Protein AF-A0A7W0L3D5-F1 (afdb_monomer_lite)

Foldseek 3Di:
DLVVLLCLLCQLVCLLVPCVVVVNDPNLVSLVVSVCSNVPVNVVVLVVCVVPDPDPLQCSVVLVVLLVLLLQLLLQLLLLLLVLCVVVPHQPQPPQLVSLCVVPVDPSLDPSSLVRSVVSSSSSSSSQLSSLVSVDSDLDLVSLCVRQQPVVLVSVQVSCCSVVVHHQDPSNSVSSNVSSNRSSVSSSVSVVCCVVPVVVDPDDDVVVVVVSVCSSCVSSVVSSVVSHD

Secondary structure (DSSP, 8-state):
-HHHHHHHHTHHHHHIIIIITTTSS-HHHHHHHHHHHHHTHHHHHHHHHHTT---TT-HHHHHHHHHHHTHHHHHHHHHHHHHHHHHTT--TTTTTTHHHHHHH-S-TTSHHHHHHHHHHHHHHHHHHHHHHHHH-SS--HHHHIIIIIIIHHHHHHHHHHHHTTSPPPHHHHHHHHHHHHHHHHHHHHHHHHHHHHTTT-SS--HHHHHHHHHHHHHHHHHHHHHH--

Sequence (229 aa):
MRGVLYVLTQAPMIALIAGYLLDWISFFTASLLSMVVLLGPLPLWVRHRRQRATDPKDPAHHIGRYALFALVPVAVYDFVRIPNFYLLDSPYWDRWYDFGFQLTGQPADSSSALVAGTLVHFLQGWSLALGFYVLFAHHVLPGALAYLGVFLTVVYVVLFVRYADSSPTVLFMYKVAWDHFWMAVAAWAMTRGYERIWLRHRRLDPRLVTLGMACWVAPFLFAFVQATP

Radius of gyration: 17.81 Å; chains: 1; bounding box: 49×32×54 Å

pLDDT: mean 82.06, std 9.7, range [55.84, 97.62]

Structure (mmCIF, N/CA/C/O backbone):
data_AF-A0A7W0L3D5-F1
#
_entry.id   AF-A0A7W0L3D5-F1
#
loop_
_atom_site.group_PDB
_atom_site.id
_atom_site.type_symbol
_atom_site.label_atom_id
_atom_site.label_alt_id
_atom_site.label_comp_id
_atom_site.label_asym_id
_atom_site.label_entity_id
_atom_site.label_seq_id
_atom_site.pdbx_PDB_ins_code
_atom_site.Cartn_x
_atom_site.Cartn_y
_atom_site.Cartn_z
_atom_site.occupancy
_atom_site.B_iso_or_equiv
_atom_site.auth_seq_id
_atom_site.auth_comp_id
_atom_site.auth_asym_id
_atom_site.auth_atom_id
_atom_site.pdbx_PDB_model_num
ATOM 1 N N . MET A 1 1 ? -0.065 3.512 22.421 1.00 64.44 1 MET A N 1
ATOM 2 C CA . MET A 1 1 ? -0.105 2.075 22.037 1.00 64.44 1 MET A CA 1
ATOM 3 C C . MET A 1 1 ? -0.344 1.833 20.548 1.00 64.44 1 MET A C 1
ATOM 5 O O . MET A 1 1 ? 0.267 0.914 20.017 1.00 64.44 1 MET A O 1
ATOM 9 N N . ARG A 1 2 ? -1.125 2.679 19.853 1.00 79.00 2 ARG A N 1
ATOM 10 C CA . ARG A 1 2 ? -1.221 2.677 18.376 1.00 79.00 2 ARG A CA 1
ATOM 11 C C . ARG A 1 2 ? 0.147 2.679 17.682 1.00 79.00 2 ARG A C 1
ATOM 13 O O . ARG A 1 2 ? 0.304 1.988 16.693 1.00 79.00 2 ARG A O 1
ATOM 20 N N . GLY A 1 3 ? 1.136 3.369 18.260 1.00 80.56 3 GLY A N 1
ATOM 21 C CA . GLY A 1 3 ? 2.505 3.449 17.740 1.00 80.56 3 GLY A CA 1
ATOM 22 C C . GLY A 1 3 ? 3.202 2.103 17.518 1.00 80.56 3 GLY A C 1
ATOM 23 O O . GLY A 1 3 ? 3.750 1.910 16.446 1.00 80.56 3 GLY A O 1
ATOM 24 N N . VAL A 1 4 ? 3.143 1.145 18.456 1.00 82.62 4 VAL A N 1
ATOM 25 C CA . VAL A 1 4 ? 3.813 -0.163 18.262 1.00 82.62 4 VAL A CA 1
ATOM 26 C C . VAL A 1 4 ? 3.138 -0.956 17.148 1.00 82.62 4 VAL A C 1
ATOM 28 O O . VAL A 1 4 ? 3.807 -1.490 16.272 1.00 82.62 4 VAL A O 1
ATOM 31 N N . LEU A 1 5 ? 1.803 -0.991 17.147 1.00 82.94 5 LEU A N 1
ATOM 32 C CA . LEU A 1 5 ? 1.052 -1.667 16.092 1.00 82.94 5 LEU A CA 1
ATOM 33 C C . LEU A 1 5 ? 1.296 -1.003 14.732 1.00 82.94 5 LEU A C 1
ATOM 35 O O . LEU A 1 5 ? 1.507 -1.699 13.749 1.00 82.94 5 LEU A O 1
ATOM 39 N N . TYR A 1 6 ? 1.336 0.330 14.699 1.00 83.88 6 TYR A N 1
ATOM 40 C CA . TYR A 1 6 ? 1.667 1.100 13.510 1.00 83.88 6 TYR A CA 1
ATOM 41 C C . TYR A 1 6 ? 3.068 0.756 13.004 1.00 83.88 6 TYR A C 1
ATOM 43 O O . TYR A 1 6 ? 3.191 0.351 11.857 1.00 83.88 6 TYR A O 1
ATOM 51 N N . VAL A 1 7 ? 4.096 0.799 13.856 1.00 84.00 7 VAL A N 1
ATOM 52 C CA . VAL A 1 7 ? 5.474 0.417 13.500 1.00 84.00 7 VAL A CA 1
ATOM 53 C C . VAL A 1 7 ? 5.527 -0.992 12.913 1.00 84.00 7 VAL A C 1
ATOM 55 O O . VAL A 1 7 ? 6.141 -1.185 11.872 1.00 84.00 7 VAL A O 1
ATOM 58 N N . LEU A 1 8 ? 4.831 -1.959 13.516 1.00 83.00 8 LEU A N 1
ATOM 59 C CA . LEU A 1 8 ? 4.779 -3.326 12.993 1.00 83.00 8 LEU A CA 1
ATOM 60 C C . LEU A 1 8 ? 4.089 -3.399 11.623 1.00 83.00 8 LEU A C 1
ATOM 62 O O . LEU A 1 8 ? 4.585 -4.081 10.734 1.00 83.00 8 LEU A O 1
ATOM 66 N N . THR A 1 9 ? 2.989 -2.666 11.417 1.00 82.81 9 THR A N 1
ATOM 67 C CA . THR A 1 9 ? 2.336 -2.584 10.096 1.00 82.81 9 THR A CA 1
ATOM 68 C C . THR A 1 9 ? 3.143 -1.794 9.067 1.00 82.81 9 THR A C 1
ATOM 70 O O . THR A 1 9 ? 2.988 -2.020 7.876 1.00 82.81 9 THR A O 1
ATOM 73 N N . GLN A 1 10 ? 4.002 -0.876 9.512 1.00 83.56 10 GLN A N 1
ATOM 74 C CA . GLN A 1 10 ? 4.846 -0.032 8.667 1.00 83.56 10 GLN A CA 1
ATOM 75 C C . GLN A 1 10 ? 6.267 -0.559 8.521 1.00 83.56 10 GLN A C 1
ATOM 77 O O . GLN A 1 10 ? 7.090 0.108 7.902 1.00 83.56 10 GLN A O 1
ATOM 82 N N . ALA A 1 11 ? 6.571 -1.748 9.043 1.00 78.31 11 ALA A N 1
ATOM 83 C CA . ALA A 1 11 ? 7.874 -2.372 8.870 1.00 78.31 11 ALA A CA 1
ATOM 84 C C . ALA A 1 11 ? 8.335 -2.410 7.395 1.00 78.31 11 ALA A C 1
ATOM 86 O O . ALA A 1 11 ? 9.526 -2.200 7.171 1.00 78.31 11 ALA A O 1
ATOM 87 N N . PRO A 1 12 ? 7.449 -2.577 6.384 1.00 71.44 12 PRO A N 1
ATOM 88 C CA . PRO A 1 12 ? 7.775 -2.332 4.969 1.00 71.44 12 PRO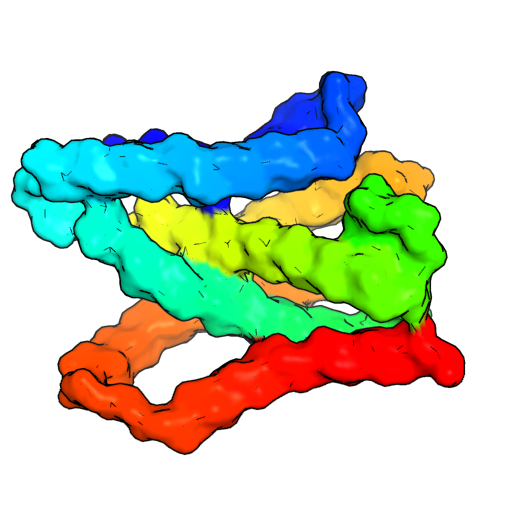 A CA 1
ATOM 89 C C . PRO A 1 12 ? 8.372 -0.959 4.707 1.00 71.44 12 PRO A C 1
ATOM 91 O O . PRO A 1 12 ? 9.506 -0.858 4.253 1.00 71.44 12 PRO A O 1
ATOM 94 N N . MET A 1 13 ? 7.669 0.105 5.080 1.00 74.38 13 MET A N 1
ATOM 95 C CA . MET A 1 13 ? 8.148 1.471 4.864 1.00 74.38 13 MET A CA 1
ATOM 96 C C . MET A 1 13 ? 9.387 1.801 5.666 1.00 74.38 13 MET A C 1
ATOM 98 O O . MET A 1 13 ? 10.268 2.484 5.166 1.00 74.38 13 MET A O 1
ATOM 102 N N . ILE A 1 14 ? 9.465 1.328 6.905 1.00 76.50 14 ILE A N 1
ATOM 103 C CA . ILE A 1 14 ? 10.608 1.601 7.769 1.00 76.50 14 ILE A CA 1
ATOM 104 C C . ILE A 1 14 ? 11.855 0.920 7.207 1.00 76.50 14 ILE A C 1
ATOM 106 O O . ILE A 1 14 ? 12.897 1.559 7.153 1.00 76.50 14 ILE A O 1
ATOM 110 N N . ALA A 1 15 ? 11.763 -0.328 6.741 1.00 71.88 15 ALA A N 1
ATOM 111 C CA . ALA A 1 15 ? 12.905 -1.003 6.129 1.00 71.88 15 ALA A CA 1
ATOM 112 C C . ALA A 1 15 ? 13.319 -0.341 4.807 1.00 71.88 15 ALA A C 1
ATOM 114 O O . ALA A 1 15 ? 14.512 -0.185 4.556 1.00 71.88 15 ALA A O 1
ATOM 115 N N . LEU A 1 16 ? 12.354 0.098 3.992 1.00 69.44 16 LEU A N 1
ATOM 116 C CA . LEU A 1 16 ? 12.631 0.827 2.753 1.00 69.44 16 LEU A CA 1
ATOM 117 C C . LEU A 1 16 ? 13.272 2.198 3.017 1.00 69.44 16 LEU A C 1
ATOM 119 O O . LEU A 1 16 ? 14.243 2.565 2.370 1.00 69.44 16 LEU A O 1
ATOM 123 N N . ILE A 1 17 ? 12.783 2.954 3.997 1.00 72.94 17 ILE A N 1
ATOM 124 C CA . ILE A 1 17 ? 13.337 4.275 4.317 1.00 72.94 17 ILE A CA 1
ATOM 125 C C . ILE A 1 17 ? 14.685 4.143 5.035 1.00 72.94 17 ILE A C 1
ATOM 127 O O . ILE A 1 17 ? 15.625 4.840 4.686 1.00 72.94 17 ILE A O 1
ATOM 131 N N . ALA A 1 18 ? 14.803 3.278 6.040 1.00 71.50 18 ALA A N 1
ATOM 132 C CA . ALA A 1 18 ? 16.008 3.200 6.865 1.00 71.50 18 ALA A CA 1
ATOM 133 C C . ALA A 1 18 ? 17.100 2.335 6.233 1.00 71.50 18 ALA A C 1
ATOM 135 O O . ALA A 1 18 ? 18.271 2.676 6.295 1.00 71.50 18 ALA A O 1
ATOM 136 N N . GLY A 1 19 ? 16.733 1.201 5.645 1.00 66.38 19 GLY A N 1
ATOM 137 C CA . GLY A 1 19 ? 17.700 0.255 5.107 1.00 66.38 19 GLY A CA 1
ATOM 138 C C . GLY A 1 19 ? 18.185 0.642 3.719 1.00 66.38 19 GLY A C 1
ATOM 139 O O . GLY A 1 19 ? 19.386 0.648 3.464 1.00 66.38 19 GLY A O 1
ATOM 140 N N . TYR A 1 20 ? 17.247 0.977 2.834 1.00 68.25 20 TYR A N 1
ATOM 141 C CA . TYR A 1 20 ? 17.558 1.190 1.427 1.00 68.25 20 TYR A CA 1
ATOM 142 C C . TYR A 1 20 ? 18.064 2.610 1.125 1.00 68.25 20 TYR A C 1
ATOM 144 O O . TYR A 1 20 ? 19.024 2.751 0.377 1.00 68.25 20 TYR A O 1
ATOM 152 N N . LEU A 1 21 ? 17.514 3.667 1.745 1.00 72.62 21 LEU A N 1
ATOM 153 C CA . LEU A 1 21 ? 18.051 5.027 1.534 1.00 72.62 21 LEU A CA 1
ATOM 154 C C . LEU A 1 21 ? 19.432 5.245 2.166 1.00 72.62 21 LEU A C 1
ATOM 156 O O . LEU A 1 21 ? 20.144 6.148 1.739 1.00 72.62 21 LEU A O 1
ATOM 160 N N . LEU A 1 22 ? 19.801 4.456 3.179 1.00 76.56 22 LEU A N 1
ATOM 161 C CA . LEU A 1 22 ? 21.117 4.531 3.828 1.00 76.56 22 LEU A CA 1
ATOM 162 C C . LEU A 1 22 ? 22.133 3.538 3.237 1.00 76.56 22 LEU A C 1
ATOM 164 O O . LEU A 1 22 ? 23.223 3.400 3.785 1.00 76.56 22 LEU A O 1
ATOM 168 N N . ASP A 1 23 ? 21.775 2.834 2.156 1.00 74.56 23 ASP A N 1
ATOM 169 C CA . ASP A 1 23 ? 22.573 1.778 1.513 1.00 74.56 23 ASP A CA 1
ATOM 170 C C . ASP A 1 23 ? 23.011 0.641 2.461 1.00 74.56 23 ASP A C 1
ATOM 172 O O . ASP A 1 23 ? 23.991 -0.059 2.210 1.00 74.56 23 ASP A O 1
ATOM 176 N N . TRP A 1 24 ? 22.299 0.427 3.570 1.00 78.62 24 TRP A N 1
ATOM 177 C CA . TRP A 1 24 ? 22.651 -0.609 4.548 1.00 78.62 24 TRP A CA 1
ATOM 178 C C . TRP A 1 24 ? 22.247 -2.004 4.090 1.00 78.62 24 TRP A C 1
ATOM 180 O O . TRP A 1 24 ? 22.892 -2.991 4.441 1.00 78.62 24 TRP A O 1
ATOM 190 N N . ILE A 1 25 ? 21.155 -2.093 3.333 1.00 76.94 25 ILE A N 1
ATOM 191 C CA . ILE A 1 25 ? 20.628 -3.339 2.789 1.00 76.94 25 ILE A CA 1
ATOM 192 C C . ILE A 1 25 ? 20.059 -3.096 1.394 1.00 76.94 25 ILE A C 1
ATOM 194 O O . ILE A 1 25 ? 19.597 -2.002 1.069 1.00 76.94 25 ILE A O 1
ATOM 198 N N . SER A 1 26 ? 20.040 -4.147 0.576 1.00 75.25 26 SER A N 1
ATOM 199 C CA . SER A 1 26 ? 19.356 -4.093 -0.715 1.00 75.25 26 SER A CA 1
ATOM 200 C C . SER A 1 26 ? 17.850 -3.853 -0.534 1.00 75.25 26 SER A C 1
ATOM 202 O O . SER A 1 26 ? 17.259 -4.253 0.476 1.00 75.25 26 SER A O 1
ATOM 204 N N . PHE A 1 27 ? 17.208 -3.247 -1.537 1.00 69.69 27 PHE A N 1
ATOM 205 C CA . PHE A 1 27 ? 15.750 -3.063 -1.562 1.00 69.69 27 PHE A CA 1
ATOM 206 C C . PHE A 1 27 ? 15.008 -4.400 -1.378 1.00 69.69 27 PHE A C 1
ATOM 208 O O . PHE A 1 27 ? 13.999 -4.482 -0.670 1.00 69.69 27 PHE A O 1
ATOM 215 N N . PHE A 1 28 ? 15.553 -5.465 -1.972 1.00 72.81 28 PHE A N 1
ATOM 216 C CA . PHE A 1 28 ? 15.093 -6.838 -1.810 1.00 72.81 28 PHE A CA 1
ATOM 217 C C . PHE A 1 28 ? 15.088 -7.280 -0.344 1.00 72.81 28 PHE A C 1
ATOM 219 O O . PHE A 1 28 ? 14.055 -7.676 0.198 1.00 72.81 28 PHE A O 1
ATOM 226 N N . THR A 1 29 ? 16.242 -7.173 0.318 1.00 75.69 29 THR A N 1
ATOM 227 C CA . THR A 1 29 ? 16.414 -7.553 1.723 1.00 75.69 29 THR A CA 1
ATOM 228 C C . THR A 1 29 ? 15.489 -6.743 2.625 1.00 75.69 29 THR A C 1
ATOM 230 O O . THR A 1 29 ? 14.865 -7.312 3.519 1.00 75.69 29 THR A O 1
ATOM 233 N N . ALA A 1 30 ? 15.350 -5.439 2.365 1.00 73.62 30 ALA A N 1
ATOM 234 C CA . ALA A 1 30 ? 14.414 -4.581 3.083 1.00 73.62 30 ALA A CA 1
ATOM 235 C C . ALA A 1 30 ? 12.982 -5.115 2.964 1.00 73.62 30 ALA A C 1
ATOM 237 O O . ALA A 1 30 ? 12.334 -5.367 3.976 1.00 73.62 30 ALA A O 1
ATOM 238 N N . SER A 1 31 ? 12.529 -5.382 1.738 1.00 70.50 31 SER A N 1
ATOM 239 C CA . SER A 1 31 ? 11.185 -5.892 1.459 1.00 70.50 31 SER A CA 1
ATOM 240 C C . SER A 1 31 ? 10.919 -7.246 2.127 1.00 70.50 31 SER A C 1
ATOM 242 O O . SER A 1 31 ? 9.860 -7.439 2.726 1.00 70.50 31 SER A O 1
ATOM 244 N N . LEU A 1 32 ? 11.886 -8.168 2.088 1.00 74.69 32 LEU A N 1
ATOM 245 C CA . LEU A 1 32 ? 11.766 -9.491 2.704 1.00 74.69 32 LEU A CA 1
ATOM 246 C C . LEU A 1 32 ? 11.683 -9.414 4.236 1.00 74.69 32 LEU A C 1
ATOM 248 O O . LEU A 1 32 ? 10.797 -10.025 4.838 1.00 74.69 32 LEU A O 1
ATOM 252 N N . LEU A 1 33 ? 12.570 -8.645 4.876 1.00 74.31 33 LEU A N 1
ATOM 253 C CA . LEU A 1 33 ? 12.569 -8.470 6.334 1.00 74.31 33 LEU A CA 1
ATOM 254 C C . LEU A 1 33 ? 11.238 -7.902 6.822 1.00 74.31 33 LEU A C 1
ATOM 256 O O . LEU A 1 33 ? 10.694 -8.336 7.838 1.00 74.31 33 LEU A O 1
ATOM 260 N N . SER A 1 34 ? 10.666 -6.980 6.062 1.00 72.31 34 SER A N 1
ATOM 261 C CA . SER A 1 34 ? 9.365 -6.415 6.367 1.00 72.31 34 SER A CA 1
ATOM 262 C C . SER A 1 34 ? 8.228 -7.431 6.303 1.00 72.31 34 SER A C 1
ATOM 264 O O . SER A 1 34 ? 7.337 -7.389 7.153 1.00 72.31 34 SER A O 1
ATOM 266 N N . MET A 1 35 ? 8.269 -8.373 5.356 1.00 73.75 35 MET A N 1
ATOM 267 C CA . MET A 1 35 ? 7.305 -9.477 5.291 1.00 73.75 35 MET A CA 1
ATOM 268 C C . MET A 1 35 ? 7.430 -10.408 6.497 1.00 73.75 35 MET A C 1
ATOM 270 O O . MET A 1 35 ? 6.419 -10.789 7.086 1.00 73.75 35 MET A O 1
ATOM 274 N N . VAL A 1 36 ? 8.656 -10.708 6.934 1.00 79.00 36 VAL A N 1
ATOM 275 C CA . VAL A 1 36 ? 8.895 -11.494 8.156 1.00 79.00 36 VAL A CA 1
ATOM 276 C C . VAL A 1 36 ? 8.303 -10.789 9.382 1.00 79.00 36 VAL A C 1
ATOM 278 O O . VAL A 1 36 ? 7.645 -11.429 10.204 1.00 79.00 36 VAL A O 1
ATOM 281 N N . VAL A 1 37 ? 8.466 -9.466 9.491 1.00 75.00 37 VAL A N 1
ATOM 282 C CA . VAL A 1 37 ? 7.896 -8.680 10.600 1.00 75.00 37 VAL A CA 1
ATOM 283 C C . VAL A 1 37 ? 6.359 -8.677 10.577 1.00 75.00 37 VAL A C 1
ATOM 285 O O . VAL A 1 37 ? 5.721 -8.847 11.622 1.00 75.00 37 VAL A O 1
ATOM 288 N N . LEU A 1 38 ? 5.755 -8.524 9.395 1.00 72.94 38 LEU A N 1
ATOM 289 C CA . LEU A 1 38 ? 4.300 -8.548 9.221 1.00 72.94 38 LEU A CA 1
ATOM 290 C C . LEU A 1 38 ? 3.684 -9.920 9.521 1.00 72.94 38 LEU A C 1
ATOM 292 O O . LEU A 1 38 ? 2.579 -9.987 10.058 1.00 72.94 38 LEU A O 1
ATOM 296 N N . LEU A 1 39 ? 4.375 -11.010 9.185 1.00 75.19 39 LEU A N 1
ATOM 297 C CA . LEU A 1 39 ? 3.837 -12.365 9.319 1.00 75.19 39 LEU A CA 1
ATOM 298 C C . LEU A 1 39 ? 4.185 -13.037 10.658 1.00 75.19 39 LEU A C 1
ATOM 300 O O . LEU A 1 39 ? 3.501 -13.980 11.047 1.00 75.19 39 LEU A O 1
ATOM 304 N N . GLY A 1 40 ? 5.196 -12.554 11.390 1.00 83.94 40 GLY A N 1
ATOM 305 C CA . GLY A 1 40 ? 5.627 -13.135 12.671 1.00 83.94 40 GLY A CA 1
ATOM 306 C C . GLY A 1 40 ? 5.302 -12.265 13.897 1.00 83.94 40 GLY A C 1
ATOM 307 O O . GLY A 1 40 ? 4.351 -12.551 14.629 1.00 83.94 40 GLY A O 1
ATOM 308 N N . PRO A 1 41 ? 6.080 -11.202 14.170 1.00 85.50 41 PRO A N 1
ATOM 309 C CA . PRO A 1 41 ? 5.866 -10.304 15.306 1.00 85.50 41 PRO A CA 1
ATOM 310 C C . PRO A 1 41 ? 4.467 -9.679 15.387 1.00 85.50 41 PRO A C 1
ATOM 312 O O . PRO A 1 41 ? 3.897 -9.610 16.477 1.00 85.50 41 PRO A O 1
ATOM 315 N N . LEU A 1 42 ? 3.889 -9.237 14.264 1.00 85.62 42 LEU A N 1
ATOM 316 C CA . LEU A 1 42 ? 2.578 -8.578 14.246 1.00 85.62 42 LEU A CA 1
ATOM 317 C C . LEU A 1 42 ? 1.442 -9.452 14.820 1.00 85.62 42 LEU A C 1
ATOM 319 O O . LEU A 1 42 ? 0.770 -8.983 15.745 1.00 85.62 42 LEU A O 1
ATOM 323 N N . PRO A 1 43 ? 1.199 -10.699 14.362 1.00 85.88 43 PRO A N 1
ATOM 324 C CA . PRO A 1 43 ? 0.134 -11.530 14.927 1.00 85.88 43 PRO A CA 1
ATOM 325 C C . PRO A 1 43 ? 0.365 -11.876 16.404 1.00 85.88 43 PRO A C 1
ATOM 327 O O . PRO A 1 43 ? -0.593 -11.876 17.186 1.00 85.88 43 PRO A O 1
ATOM 330 N N . LEU A 1 44 ? 1.618 -12.106 16.817 1.00 90.00 44 LEU A N 1
ATOM 331 C CA . LEU A 1 44 ? 1.965 -12.345 18.223 1.00 90.00 44 LEU A CA 1
ATOM 332 C C . LEU A 1 44 ? 1.657 -11.119 19.090 1.00 90.00 44 LEU A C 1
ATOM 334 O O . LEU A 1 44 ? 1.008 -11.243 20.133 1.00 90.00 44 LEU A O 1
ATOM 338 N N . TRP A 1 45 ? 2.052 -9.929 18.632 1.00 89.88 45 TRP A N 1
ATOM 339 C CA . TRP A 1 45 ? 1.787 -8.672 19.325 1.00 89.88 45 TRP A CA 1
ATOM 340 C C . TRP A 1 45 ? 0.292 -8.360 19.403 1.00 89.88 45 TRP A C 1
ATOM 342 O O . TRP A 1 45 ? -0.207 -7.984 20.462 1.00 89.88 45 TRP A O 1
ATOM 352 N N . VAL A 1 46 ? -0.453 -8.566 18.314 1.00 90.25 46 VAL A N 1
ATOM 353 C CA . VAL A 1 46 ? -1.915 -8.409 18.289 1.00 90.25 46 VAL A CA 1
ATOM 354 C C . VAL A 1 46 ? -2.572 -9.332 19.310 1.00 90.25 46 VAL A C 1
ATOM 356 O O . VAL A 1 46 ? -3.409 -8.875 20.091 1.00 90.25 46 VAL A O 1
ATOM 359 N N . ARG A 1 47 ? -2.199 -10.619 19.337 1.00 91.62 47 ARG A N 1
ATOM 360 C CA . ARG A 1 47 ? -2.738 -11.590 20.300 1.00 91.62 47 ARG A CA 1
ATOM 361 C C . ARG A 1 47 ? -2.451 -11.152 21.732 1.00 91.62 47 ARG A C 1
ATOM 363 O O . ARG A 1 47 ? -3.368 -11.093 22.547 1.00 91.62 47 ARG A O 1
ATOM 370 N N . HIS A 1 48 ? -1.199 -10.807 22.010 1.00 91.88 48 HIS A N 1
ATOM 371 C CA . HIS A 1 48 ? -0.762 -10.320 23.311 1.00 91.88 48 HIS A CA 1
ATOM 372 C C . HIS A 1 48 ? -1.536 -9.071 23.751 1.00 91.88 48 HIS A C 1
ATOM 374 O O . HIS A 1 48 ? -2.022 -8.985 24.880 1.00 91.88 48 HIS A O 1
ATOM 380 N N . ARG A 1 49 ? -1.697 -8.101 22.845 1.00 90.81 49 ARG A N 1
ATOM 381 C CA . ARG A 1 49 ? -2.368 -6.837 23.138 1.00 90.81 49 ARG A CA 1
ATOM 382 C C . ARG A 1 49 ? -3.857 -7.031 23.390 1.00 90.81 49 ARG A C 1
ATOM 384 O O . ARG A 1 49 ? -4.364 -6.466 24.353 1.00 90.81 49 ARG A O 1
ATOM 391 N N . ARG A 1 50 ? -4.538 -7.860 22.593 1.00 90.25 50 ARG A N 1
ATOM 392 C CA . ARG A 1 50 ? -5.968 -8.173 22.767 1.00 90.25 50 ARG A CA 1
ATOM 393 C C . ARG A 1 50 ? -6.299 -8.718 24.155 1.00 90.25 50 ARG A C 1
ATOM 395 O O . ARG A 1 50 ? -7.386 -8.455 24.646 1.00 90.25 50 ARG A O 1
ATOM 402 N N . GLN A 1 51 ? -5.380 -9.453 24.779 1.00 91.69 51 GLN A N 1
ATOM 403 C CA . GLN A 1 51 ? -5.572 -10.023 26.117 1.00 91.69 51 GLN A CA 1
ATOM 404 C C . GLN A 1 51 ? -5.426 -8.995 27.250 1.00 91.69 51 GLN A C 1
ATOM 406 O O . GLN A 1 51 ? -5.853 -9.260 28.367 1.00 91.69 51 GLN A O 1
ATOM 411 N N . ARG A 1 52 ? -4.794 -7.844 26.985 1.00 91.50 52 ARG A N 1
ATOM 412 C CA . ARG A 1 52 ? -4.444 -6.832 28.001 1.00 91.50 52 ARG A CA 1
ATOM 413 C C . ARG A 1 52 ? -5.090 -5.471 27.765 1.00 91.50 52 ARG A C 1
ATOM 415 O O . ARG A 1 52 ? -4.995 -4.587 28.611 1.00 91.50 52 ARG A O 1
ATOM 422 N N . ALA A 1 53 ? -5.661 -5.250 26.589 1.00 87.19 53 ALA A N 1
ATOM 423 C CA . ALA A 1 53 ? -6.339 -4.014 26.249 1.00 87.19 53 ALA A CA 1
ATOM 424 C C . ALA A 1 53 ? -7.719 -3.973 26.913 1.00 87.19 53 ALA A C 1
ATOM 426 O O . ALA A 1 53 ? -8.529 -4.875 26.729 1.00 87.19 53 ALA A O 1
ATOM 427 N N . THR A 1 54 ? -7.967 -2.917 27.685 1.00 88.00 54 THR A N 1
ATOM 428 C CA . THR A 1 54 ? -9.272 -2.628 28.296 1.00 88.00 54 THR A CA 1
ATOM 429 C C . THR A 1 54 ? -10.096 -1.644 27.467 1.00 88.00 54 THR A C 1
ATOM 431 O O . THR A 1 54 ? -11.314 -1.608 27.600 1.00 88.00 54 THR A O 1
ATOM 434 N N . ASP A 1 55 ? -9.450 -0.856 26.598 1.00 87.12 55 ASP A N 1
ATOM 435 C CA . ASP A 1 55 ? -10.125 0.074 25.692 1.00 87.12 55 ASP A CA 1
ATOM 436 C C . ASP A 1 55 ? -10.735 -0.686 24.497 1.00 87.12 55 ASP A C 1
ATOM 438 O O . ASP A 1 55 ? -9.989 -1.199 23.656 1.00 87.12 55 ASP A O 1
ATOM 442 N N . PRO A 1 56 ? -12.073 -0.716 24.346 1.00 84.75 56 PRO A N 1
ATOM 443 C CA . PRO A 1 56 ? -12.725 -1.381 23.220 1.00 84.75 56 PRO A CA 1
ATOM 444 C C . PRO A 1 56 ? -12.407 -0.729 21.865 1.00 84.75 56 PRO A C 1
ATOM 446 O O . PRO A 1 56 ? -12.635 -1.344 20.822 1.00 84.75 56 PRO A O 1
ATOM 449 N N . LYS A 1 57 ? -11.884 0.504 21.845 1.00 84.19 57 LYS A N 1
ATOM 450 C CA . LYS A 1 57 ? -11.453 1.211 20.630 1.00 84.19 57 LYS A CA 1
ATOM 451 C C . LYS A 1 57 ? -9.991 0.940 20.264 1.00 84.19 57 LYS A C 1
ATOM 453 O O . LYS A 1 57 ? -9.509 1.496 19.271 1.00 84.19 57 LYS A O 1
ATOM 458 N N . ASP A 1 58 ? -9.280 0.096 21.015 1.00 86.31 58 ASP A N 1
ATOM 459 C CA . ASP A 1 58 ? -7.903 -0.269 20.686 1.00 86.31 58 ASP A CA 1
ATOM 460 C C . ASP A 1 58 ? -7.857 -0.962 19.307 1.00 86.31 58 ASP A C 1
ATOM 462 O O . ASP A 1 58 ? -8.590 -1.932 19.069 1.00 86.31 58 ASP A O 1
ATOM 466 N N . PRO A 1 59 ? -7.006 -0.499 18.369 1.00 85.56 59 PRO A N 1
ATOM 467 C CA . PRO A 1 59 ? -6.926 -1.071 17.026 1.00 85.56 59 PRO A CA 1
ATOM 468 C C . PRO A 1 59 ? -6.559 -2.560 17.016 1.00 85.56 59 PRO A C 1
ATOM 470 O O . PRO A 1 59 ? -6.892 -3.246 16.053 1.00 85.56 59 PRO A O 1
ATOM 473 N N . ALA A 1 60 ? -5.939 -3.099 18.073 1.00 88.56 60 ALA A N 1
ATOM 474 C CA . ALA A 1 60 ? -5.662 -4.528 18.171 1.00 88.56 60 ALA A CA 1
ATOM 475 C C . ALA A 1 60 ? -6.949 -5.370 18.127 1.00 88.56 60 ALA A C 1
ATOM 477 O O . ALA A 1 60 ? -6.952 -6.446 17.525 1.00 88.56 60 ALA A O 1
ATOM 478 N N . HIS A 1 61 ? -8.064 -4.890 18.688 1.00 87.06 61 HIS A N 1
ATOM 479 C CA . HIS A 1 61 ? -9.352 -5.591 18.609 1.00 87.06 61 HIS A CA 1
ATOM 480 C C . HIS A 1 61 ? -9.932 -5.574 17.189 1.00 87.06 61 HIS A C 1
ATOM 482 O O . HIS A 1 61 ? -10.543 -6.552 16.760 1.00 87.06 61 HIS A O 1
ATOM 488 N N . HIS A 1 62 ? -9.649 -4.521 16.422 1.00 86.75 62 HIS A N 1
ATOM 489 C CA . HIS A 1 62 ? -10.229 -4.279 15.096 1.00 86.75 62 HIS A CA 1
ATOM 490 C C . HIS A 1 62 ? -9.309 -4.658 13.933 1.00 86.75 62 HIS A C 1
ATOM 492 O O . HIS A 1 62 ? -9.733 -4.594 12.783 1.00 86.75 62 HIS A O 1
ATOM 498 N N . ILE A 1 63 ? -8.077 -5.104 14.200 1.00 87.38 63 ILE A N 1
ATOM 499 C CA . ILE A 1 63 ? -7.061 -5.319 13.158 1.00 87.38 63 ILE A CA 1
ATOM 500 C C . ILE A 1 63 ? -7.504 -6.287 12.057 1.00 87.38 63 ILE A C 1
ATOM 502 O O . ILE A 1 63 ? -7.196 -6.054 10.899 1.00 87.38 63 ILE A O 1
ATOM 506 N N . GLY A 1 64 ? -8.282 -7.326 12.382 1.00 85.31 64 GLY A N 1
ATOM 507 C CA . GLY A 1 64 ? -8.813 -8.248 11.371 1.00 85.31 64 GLY A CA 1
ATOM 508 C C . GLY A 1 64 ? -9.791 -7.560 10.415 1.00 85.31 64 GLY A C 1
ATOM 509 O O . GLY A 1 64 ? -9.782 -7.817 9.218 1.00 85.31 64 GLY A O 1
ATOM 510 N N . ARG A 1 65 ? -10.593 -6.618 10.923 1.00 85.56 65 ARG A N 1
ATOM 511 C CA . ARG A 1 65 ? -11.472 -5.787 10.096 1.00 85.56 65 ARG A CA 1
ATOM 512 C C . ARG A 1 65 ? -10.662 -4.799 9.260 1.00 85.56 65 ARG A C 1
ATOM 514 O O . ARG A 1 65 ? -10.922 -4.667 8.073 1.00 85.56 65 ARG A O 1
ATOM 521 N N . TYR A 1 66 ? -9.668 -4.145 9.855 1.00 89.12 66 TYR A N 1
ATOM 522 C CA . TYR A 1 66 ? -8.789 -3.223 9.133 1.00 89.12 66 TYR A CA 1
ATOM 523 C C . TYR A 1 66 ? -7.987 -3.920 8.032 1.00 89.12 66 TYR A C 1
ATOM 525 O O . TYR A 1 66 ? -7.848 -3.373 6.945 1.00 89.12 66 TYR A O 1
ATOM 533 N N . ALA A 1 67 ? -7.534 -5.149 8.281 1.00 88.06 67 ALA A N 1
ATOM 534 C CA . ALA A 1 67 ? -6.892 -6.013 7.300 1.00 88.06 67 ALA A CA 1
ATOM 535 C C . ALA A 1 67 ? -7.795 -6.266 6.088 1.00 88.06 67 ALA A C 1
ATOM 537 O O . ALA A 1 67 ? -7.335 -6.164 4.956 1.00 88.06 67 ALA A O 1
ATOM 538 N N . LEU A 1 68 ? -9.082 -6.541 6.312 1.00 85.75 68 LEU A N 1
ATOM 539 C CA . LEU A 1 68 ? -10.048 -6.693 5.222 1.00 85.75 68 LEU A CA 1
ATOM 540 C C . LEU A 1 68 ? -10.305 -5.368 4.496 1.00 85.75 68 LEU A C 1
ATOM 542 O O . LEU A 1 68 ? -10.429 -5.359 3.276 1.00 85.75 68 LEU A O 1
ATOM 546 N N . PHE A 1 69 ? -10.363 -4.245 5.217 1.00 87.88 69 PHE A N 1
ATOM 547 C CA . PHE A 1 69 ? -10.561 -2.932 4.591 1.00 87.88 69 PHE A CA 1
ATOM 548 C C . PHE A 1 69 ? -9.402 -2.576 3.680 1.00 87.88 69 PHE A C 1
ATOM 550 O O . PHE A 1 69 ? -9.630 -2.081 2.586 1.00 87.88 69 PHE A O 1
ATOM 557 N N . ALA A 1 70 ? -8.181 -2.867 4.123 1.00 91.25 70 ALA A N 1
ATOM 558 C CA . ALA A 1 70 ? -6.955 -2.584 3.400 1.00 91.25 70 ALA A CA 1
ATOM 559 C C . ALA A 1 70 ? -6.852 -3.317 2.053 1.00 91.25 70 ALA A C 1
ATOM 561 O O . ALA A 1 70 ? -6.080 -2.881 1.209 1.00 91.25 70 ALA A O 1
ATOM 562 N N . LEU A 1 71 ? -7.651 -4.362 1.805 1.00 89.50 71 LEU A N 1
ATOM 563 C CA . LEU A 1 71 ? -7.693 -5.041 0.504 1.00 89.50 71 LEU A CA 1
ATOM 564 C C . LEU A 1 71 ? -8.215 -4.127 -0.614 1.00 89.50 71 LEU A C 1
ATOM 566 O O . LEU A 1 71 ? -7.679 -4.128 -1.718 1.00 89.50 71 LEU A O 1
ATOM 570 N N . VAL A 1 72 ? -9.251 -3.332 -0.333 1.00 90.06 72 VAL A N 1
ATOM 571 C CA . VAL A 1 72 ? -9.939 -2.533 -1.362 1.00 90.06 72 VAL A CA 1
ATOM 572 C C . VAL A 1 72 ? -9.086 -1.366 -1.874 1.00 90.06 72 VAL A C 1
ATOM 574 O O . VAL A 1 72 ? -9.014 -1.198 -3.087 1.00 90.06 72 VAL A O 1
ATOM 577 N N . PRO A 1 73 ? -8.400 -0.575 -1.027 1.00 93.19 73 PRO A N 1
ATOM 578 C CA . PRO A 1 73 ? -7.480 0.459 -1.493 1.00 93.19 73 PRO A CA 1
ATOM 579 C C . PRO A 1 73 ? -6.384 -0.075 -2.406 1.00 93.19 73 PRO A C 1
ATOM 581 O O . PRO A 1 73 ? -6.053 0.588 -3.380 1.00 93.19 73 PRO A O 1
ATOM 584 N N . VAL A 1 74 ? -5.859 -1.269 -2.117 1.00 91.50 74 VAL A N 1
ATOM 585 C CA . VAL A 1 74 ? -4.843 -1.919 -2.957 1.00 91.50 74 VAL A CA 1
ATOM 586 C C . VAL A 1 74 ? -5.444 -2.345 -4.290 1.00 91.50 74 VAL A C 1
ATOM 588 O O . VAL A 1 74 ? -4.898 -2.017 -5.333 1.00 91.50 74 VAL A O 1
ATOM 591 N N . ALA A 1 75 ? -6.630 -2.963 -4.269 1.00 90.25 75 ALA A N 1
ATOM 592 C CA . ALA A 1 75 ? -7.366 -3.297 -5.488 1.00 90.25 75 ALA A CA 1
ATOM 593 C C . ALA A 1 75 ? -7.570 -2.075 -6.394 1.00 90.25 75 ALA A C 1
ATOM 595 O O . ALA A 1 75 ? -7.324 -2.131 -7.593 1.00 90.25 75 ALA A O 1
ATOM 596 N N . VAL A 1 76 ? -8.025 -0.962 -5.808 1.00 92.88 76 VAL A N 1
ATOM 597 C CA . VAL A 1 76 ? -8.274 0.285 -6.536 1.00 92.88 76 VAL A CA 1
ATOM 598 C C . VAL A 1 76 ? -6.971 0.878 -7.055 1.00 92.88 76 VAL A C 1
ATOM 600 O O . VAL A 1 76 ? -6.945 1.305 -8.204 1.00 92.88 76 VAL A O 1
ATOM 603 N N . TYR A 1 77 ? -5.908 0.874 -6.246 1.00 92.50 77 TYR A N 1
ATOM 604 C CA . TYR A 1 77 ? -4.573 1.298 -6.665 1.00 92.50 77 TYR A CA 1
ATOM 605 C C . TYR A 1 77 ? -4.139 0.553 -7.931 1.00 92.50 77 TYR A C 1
ATOM 607 O O . TYR A 1 77 ? -3.791 1.191 -8.917 1.00 92.50 77 TYR A O 1
ATOM 615 N N . ASP A 1 78 ? -4.255 -0.775 -7.954 1.00 89.56 78 ASP A N 1
ATOM 616 C CA . ASP A 1 78 ? -3.871 -1.587 -9.113 1.00 89.56 78 ASP A CA 1
ATOM 617 C C . ASP A 1 78 ? -4.770 -1.359 -10.320 1.00 89.56 78 ASP A C 1
ATOM 619 O O . ASP A 1 78 ? -4.288 -1.229 -11.446 1.00 89.56 78 ASP A O 1
ATOM 623 N N . PHE A 1 79 ? -6.074 -1.241 -10.080 1.00 89.38 79 PHE A N 1
ATOM 624 C CA . PHE A 1 79 ? -7.061 -1.016 -11.126 1.00 89.38 79 PHE A CA 1
ATOM 625 C C . PHE A 1 79 ? -6.882 0.330 -11.832 1.00 89.38 79 PHE A C 1
ATOM 627 O O . PHE A 1 79 ? -7.164 0.427 -13.022 1.00 89.38 79 PHE A O 1
ATOM 634 N N . VAL A 1 80 ? -6.420 1.371 -11.132 1.00 91.06 80 VAL A N 1
ATOM 635 C CA . VAL A 1 80 ? -6.105 2.655 -11.778 1.00 91.06 80 VAL A CA 1
ATOM 636 C C . VAL A 1 80 ? -4.696 2.664 -12.349 1.00 91.06 80 VAL A C 1
ATOM 638 O O . VAL A 1 80 ? -4.496 3.164 -13.453 1.00 91.06 80 VAL A O 1
ATOM 641 N N . ARG A 1 81 ? -3.729 2.084 -11.634 1.00 88.06 81 ARG A N 1
ATOM 642 C CA . ARG A 1 81 ? -2.315 2.157 -11.988 1.00 88.06 81 ARG A CA 1
ATOM 643 C C . ARG A 1 81 ? -2.004 1.369 -13.243 1.00 88.06 81 ARG A C 1
ATOM 645 O O . ARG A 1 81 ? -1.370 1.908 -14.143 1.00 88.06 81 ARG A O 1
ATOM 652 N N . ILE A 1 82 ? -2.440 0.112 -13.307 1.00 86.12 82 ILE A N 1
ATOM 653 C CA . ILE A 1 82 ? -2.109 -0.788 -14.414 1.00 86.12 82 ILE A CA 1
ATOM 654 C C . ILE A 1 82 ? -2.563 -0.162 -15.738 1.00 86.12 82 ILE A C 1
ATOM 656 O O . ILE A 1 82 ? -1.686 0.148 -16.541 1.00 86.12 82 ILE A O 1
ATOM 660 N N . PRO A 1 83 ? -3.852 0.173 -15.954 1.00 84.69 83 PRO A N 1
ATOM 661 C CA . PRO A 1 83 ? -4.285 0.850 -17.176 1.00 84.69 83 PRO A CA 1
ATOM 662 C C . PRO A 1 83 ? -3.572 2.180 -17.425 1.00 84.69 83 PRO A C 1
ATOM 664 O O . PRO A 1 83 ? -3.164 2.438 -18.550 1.00 84.69 83 PRO A O 1
ATOM 667 N N . ASN A 1 84 ? -3.377 3.011 -16.396 1.00 85.19 84 ASN A N 1
ATOM 668 C CA . ASN A 1 84 ? -2.711 4.309 -16.533 1.00 85.19 84 ASN A CA 1
ATOM 669 C C . ASN A 1 84 ? -1.261 4.183 -17.036 1.00 85.19 84 ASN A C 1
ATOM 671 O O . ASN A 1 84 ? -0.775 5.052 -17.756 1.00 85.19 84 ASN A O 1
ATOM 675 N N . PHE A 1 85 ? -0.562 3.098 -16.697 1.00 82.75 85 PHE A N 1
ATOM 676 C CA . PHE A 1 85 ? 0.774 2.833 -17.223 1.00 82.75 85 PHE A CA 1
ATOM 677 C C . PHE A 1 85 ? 0.748 2.524 -18.727 1.00 82.75 85 PHE A C 1
ATOM 679 O O . PHE A 1 85 ? 1.517 3.153 -19.455 1.00 82.75 85 PHE A O 1
ATOM 686 N N . TYR A 1 86 ? -0.177 1.680 -19.202 1.00 80.88 86 TYR A N 1
ATOM 687 C CA . TYR A 1 86 ? -0.318 1.386 -20.640 1.00 80.88 86 TYR A CA 1
ATOM 688 C C . TYR A 1 86 ? -0.871 2.561 -21.445 1.00 80.88 86 TYR A C 1
ATOM 690 O O . TYR A 1 86 ? -0.386 2.819 -22.536 1.00 80.88 86 TYR A O 1
ATOM 698 N N . LEU A 1 87 ? -1.848 3.303 -20.913 1.00 84.88 87 LEU A N 1
ATOM 699 C CA . LEU A 1 87 ? -2.418 4.482 -21.585 1.00 84.88 87 LEU A CA 1
ATOM 700 C C . LEU A 1 87 ? -1.392 5.601 -21.800 1.00 84.88 87 LEU A C 1
ATOM 702 O O . LEU A 1 87 ? -1.617 6.503 -22.600 1.00 84.88 87 LEU A O 1
ATOM 706 N N . LEU A 1 88 ? -0.293 5.568 -21.050 1.00 84.69 88 LEU A N 1
ATOM 707 C CA . LEU A 1 88 ? 0.772 6.562 -21.072 1.00 84.69 88 LEU A CA 1
ATOM 708 C C . LEU A 1 88 ? 2.113 5.915 -21.457 1.00 84.69 88 LEU A C 1
ATOM 710 O O . LEU A 1 88 ? 3.142 6.291 -20.879 1.00 84.69 88 LEU A O 1
ATOM 714 N N . ASP A 1 89 ? 2.061 4.907 -22.337 1.00 78.25 89 ASP A N 1
ATOM 715 C CA . ASP A 1 89 ? 3.181 4.222 -23.001 1.00 78.25 89 ASP A CA 1
ATOM 716 C C . ASP A 1 89 ? 4.359 3.877 -22.078 1.00 78.25 89 ASP A C 1
ATOM 718 O O . ASP A 1 89 ? 5.530 4.072 -22.402 1.00 78.25 89 ASP A O 1
ATOM 722 N N . SER A 1 90 ? 4.058 3.377 -20.879 1.00 72.06 90 SER A N 1
ATOM 723 C CA . SER A 1 90 ? 5.067 2.910 -19.933 1.00 72.06 90 SER A CA 1
ATOM 724 C C . SER A 1 90 ? 4.800 1.452 -19.592 1.00 72.06 90 SER A C 1
ATOM 726 O O . SER A 1 90 ? 3.729 1.152 -19.061 1.00 72.06 90 SER A O 1
ATOM 728 N N . PRO A 1 91 ? 5.759 0.545 -19.845 1.00 65.19 91 PRO A N 1
ATOM 729 C CA . PRO A 1 91 ? 5.595 -0.854 -19.487 1.00 65.19 91 PRO A CA 1
ATOM 730 C C . PRO A 1 91 ? 5.438 -0.967 -17.969 1.00 65.19 91 PRO A C 1
ATOM 732 O O . PRO A 1 91 ? 6.356 -0.660 -17.208 1.00 65.19 91 PRO A O 1
ATOM 735 N N . TYR A 1 92 ? 4.251 -1.380 -17.519 1.00 60.62 92 TYR A N 1
ATOM 736 C CA . TYR A 1 92 ? 3.931 -1.523 -16.095 1.00 60.62 92 TYR A CA 1
ATOM 737 C C . TYR A 1 92 ? 4.858 -2.536 -15.398 1.00 60.62 92 TYR A C 1
ATOM 739 O O . TYR A 1 92 ? 5.160 -2.390 -14.214 1.00 60.62 92 TYR A O 1
ATOM 747 N N . TRP A 1 93 ? 5.336 -3.537 -16.143 1.00 55.84 93 TRP A N 1
ATOM 748 C CA . TRP A 1 93 ? 6.108 -4.667 -15.630 1.00 55.84 93 TRP A CA 1
ATOM 749 C C . TRP A 1 93 ? 7.582 -4.395 -15.332 1.00 55.84 93 TRP A C 1
ATOM 751 O O . TRP A 1 93 ? 8.133 -5.062 -14.461 1.00 55.84 93 TRP A O 1
ATOM 761 N N . ASP A 1 94 ? 8.211 -3.436 -16.014 1.00 57.72 94 ASP A N 1
ATOM 762 C CA . ASP A 1 94 ? 9.676 -3.397 -16.164 1.00 57.72 94 ASP A CA 1
ATOM 763 C C . ASP A 1 94 ? 10.441 -3.277 -14.834 1.00 57.72 94 ASP A C 1
ATOM 765 O O . ASP A 1 94 ? 11.492 -3.872 -14.671 1.00 57.72 94 ASP A O 1
ATOM 769 N N . ARG A 1 95 ? 9.890 -2.575 -13.835 1.00 61.06 95 ARG A N 1
ATOM 770 C CA . ARG A 1 95 ? 10.540 -2.417 -12.513 1.00 61.06 95 ARG A CA 1
ATOM 771 C C . ARG A 1 95 ? 9.765 -2.998 -11.340 1.00 61.06 95 ARG A C 1
ATOM 773 O O . ARG A 1 95 ? 10.283 -3.087 -10.233 1.00 61.06 95 ARG A O 1
ATOM 780 N N . TRP A 1 96 ? 8.503 -3.362 -11.550 1.00 57.47 96 TRP A N 1
ATOM 781 C CA . TRP A 1 96 ? 7.637 -3.886 -10.489 1.00 57.47 96 TRP A CA 1
ATOM 782 C C . TRP A 1 96 ? 7.778 -5.400 -10.315 1.00 57.47 96 TRP A C 1
ATOM 784 O O . TRP A 1 96 ? 7.650 -5.904 -9.198 1.00 57.47 96 TRP A O 1
ATOM 794 N N . TYR A 1 97 ? 8.102 -6.121 -11.392 1.00 61.25 97 TYR A N 1
ATOM 795 C CA . TYR A 1 97 ? 8.402 -7.552 -11.330 1.00 61.25 97 TYR A CA 1
ATOM 796 C C . TYR A 1 97 ? 9.880 -7.859 -11.090 1.00 61.25 97 TYR A C 1
ATOM 798 O O . TYR A 1 97 ? 10.225 -9.028 -10.910 1.00 61.25 97 TYR A O 1
ATOM 806 N N . ASP A 1 98 ? 10.726 -6.835 -10.947 1.00 70.62 98 ASP A N 1
ATOM 807 C CA . ASP A 1 98 ? 12.102 -6.995 -10.467 1.00 70.62 98 ASP A CA 1
ATOM 808 C C . ASP A 1 98 ? 12.149 -7.750 -9.136 1.00 70.62 98 ASP A C 1
ATOM 810 O O . ASP A 1 98 ? 13.055 -8.546 -8.916 1.00 70.62 98 ASP A O 1
ATOM 814 N N . PHE A 1 99 ? 11.145 -7.589 -8.263 1.00 73.56 99 PHE A N 1
ATOM 815 C CA . PHE A 1 99 ? 11.045 -8.379 -7.029 1.00 73.56 99 PHE A CA 1
ATOM 816 C C . PHE A 1 99 ? 10.868 -9.864 -7.309 1.00 73.56 99 PHE A C 1
ATOM 818 O O . PHE A 1 99 ? 11.428 -10.699 -6.607 1.00 73.56 99 PHE A O 1
ATOM 825 N N . GLY A 1 100 ? 10.091 -10.191 -8.337 1.00 78.38 100 GLY A N 1
ATOM 826 C CA . GLY A 1 100 ? 9.892 -11.551 -8.802 1.00 78.38 100 GLY A CA 1
ATOM 827 C C . GLY A 1 100 ? 11.182 -12.169 -9.312 1.00 78.38 100 GLY A C 1
ATOM 828 O O . GLY A 1 100 ? 11.547 -13.263 -8.883 1.00 78.38 100 GLY A O 1
ATOM 829 N N . PHE A 1 101 ? 11.898 -11.442 -10.169 1.00 82.44 101 PHE A N 1
ATOM 830 C CA . PHE A 1 101 ? 13.217 -11.840 -10.654 1.00 82.44 101 PHE A CA 1
ATOM 831 C C . PHE A 1 101 ? 14.213 -12.000 -9.493 1.00 82.44 101 PHE A C 1
ATOM 833 O O . PHE A 1 101 ? 14.846 -13.042 -9.367 1.00 82.44 101 PHE A O 1
ATOM 840 N N . GLN A 1 102 ? 14.289 -11.033 -8.576 1.00 79.56 102 GLN A N 1
ATOM 841 C CA . GLN A 1 102 ? 15.183 -11.080 -7.412 1.00 79.56 102 GLN A CA 1
ATOM 842 C C . GLN A 1 102 ? 14.836 -12.223 -6.440 1.00 79.56 102 GLN A C 1
ATOM 844 O O . GLN A 1 102 ? 15.736 -12.797 -5.831 1.00 79.56 102 GLN A O 1
ATOM 849 N N . LEU A 1 103 ? 13.553 -12.583 -6.303 1.00 78.88 103 LEU A N 1
ATOM 850 C CA . LEU A 1 103 ? 13.098 -13.696 -5.461 1.00 78.88 103 LEU A CA 1
ATOM 851 C C . LEU A 1 103 ? 13.347 -15.069 -6.081 1.00 78.88 103 LEU A C 1
ATOM 853 O O . LEU A 1 103 ? 13.631 -16.024 -5.362 1.00 78.88 103 LEU A O 1
ATOM 857 N N . THR A 1 104 ? 13.151 -15.190 -7.392 1.00 83.94 104 THR A N 1
ATOM 858 C CA . THR A 1 104 ? 13.076 -16.495 -8.068 1.00 83.94 104 THR A CA 1
ATOM 859 C C . THR A 1 104 ? 14.302 -16.805 -8.921 1.00 83.94 104 THR A C 1
ATOM 861 O O . THR A 1 104 ? 14.512 -17.963 -9.277 1.00 83.94 104 THR A O 1
ATOM 864 N N . GLY A 1 105 ? 15.096 -15.791 -9.273 1.00 84.25 105 GLY A N 1
ATOM 865 C CA . GLY A 1 105 ? 16.173 -15.867 -10.261 1.00 84.25 105 GLY A CA 1
ATOM 866 C C . GLY A 1 105 ? 15.689 -16.079 -11.701 1.00 84.25 105 GLY A C 1
ATOM 867 O O . GLY A 1 105 ? 16.514 -16.249 -12.594 1.00 84.25 105 GLY A O 1
ATOM 868 N N . GLN A 1 106 ? 14.372 -16.110 -11.934 1.00 87.31 106 GLN A N 1
ATOM 869 C CA . GLN A 1 106 ? 13.769 -16.359 -13.243 1.00 87.31 106 GLN A CA 1
ATOM 870 C C . GLN A 1 106 ? 13.509 -15.044 -13.984 1.00 87.31 106 GLN A C 1
ATOM 872 O O . GLN A 1 106 ? 13.221 -14.051 -13.315 1.00 87.31 106 GLN A O 1
ATOM 877 N N . PRO A 1 107 ? 13.540 -15.029 -15.333 1.00 85.75 107 PRO A N 1
ATOM 878 C CA . PRO A 1 107 ? 13.213 -13.850 -16.140 1.00 85.75 107 PRO A CA 1
ATOM 879 C C . PRO A 1 107 ? 11.932 -13.140 -15.677 1.00 85.75 107 PRO A C 1
ATOM 881 O O . PRO A 1 107 ? 10.987 -13.798 -15.236 1.00 85.75 107 PRO A O 1
ATOM 884 N N . ALA A 1 108 ? 11.898 -11.806 -15.744 1.00 79.75 108 ALA A N 1
ATOM 885 C CA . ALA A 1 108 ? 10.810 -10.996 -15.179 1.00 79.75 108 ALA A CA 1
ATOM 886 C C . ALA A 1 108 ? 9.432 -11.265 -15.821 1.00 79.75 108 ALA A C 1
ATOM 888 O O . ALA A 1 108 ? 8.405 -11.073 -15.176 1.00 79.75 108 ALA A O 1
ATOM 889 N N . ASP A 1 109 ? 9.422 -11.750 -17.061 1.00 79.94 109 ASP A N 1
ATOM 890 C CA . ASP A 1 109 ? 8.257 -12.185 -17.839 1.00 79.94 109 ASP A CA 1
ATOM 891 C C . ASP A 1 109 ? 7.828 -13.638 -17.550 1.00 79.94 109 ASP A C 1
ATOM 893 O O . ASP A 1 109 ? 6.756 -14.078 -17.967 1.00 79.94 109 ASP A O 1
ATOM 897 N N . SER A 1 110 ? 8.620 -14.400 -16.789 1.00 85.25 110 SER A N 1
ATOM 898 C CA . SER A 1 110 ? 8.252 -15.755 -16.373 1.00 85.25 110 SER A CA 1
ATOM 899 C C . SER A 1 110 ? 7.092 -15.740 -15.373 1.00 85.25 110 SER A C 1
ATOM 901 O O . SER A 1 110 ? 7.041 -14.924 -14.450 1.00 85.25 110 SER A O 1
ATOM 903 N N . SER A 1 111 ? 6.185 -16.718 -15.466 1.00 84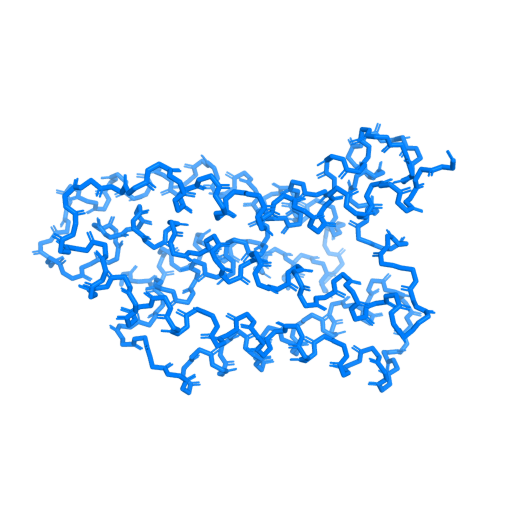.00 111 SER A N 1
ATOM 904 C CA . SER A 1 111 ? 5.034 -16.804 -14.554 1.00 84.00 111 SER A CA 1
ATOM 905 C C . SER A 1 111 ? 5.442 -16.875 -13.077 1.00 84.00 111 SER A C 1
ATOM 907 O O . SER A 1 111 ? 4.761 -16.311 -12.225 1.00 84.00 111 SER A O 1
ATOM 909 N N . SER A 1 112 ? 6.563 -17.528 -12.752 1.00 85.38 112 SER A N 1
ATOM 910 C CA . SER A 1 112 ? 7.088 -17.592 -11.381 1.00 85.38 112 SER A CA 1
ATOM 911 C C . SER A 1 112 ? 7.528 -16.229 -10.854 1.00 85.38 112 SER A C 1
ATOM 913 O O . SER A 1 112 ? 7.199 -15.890 -9.714 1.00 85.38 112 SER A O 1
ATOM 915 N N . ALA A 1 113 ? 8.229 -15.436 -11.670 1.00 84.31 113 ALA A N 1
ATOM 916 C CA . ALA A 1 113 ? 8.627 -14.087 -11.292 1.00 84.31 113 ALA A CA 1
ATOM 917 C C . ALA A 1 113 ? 7.392 -13.182 -11.169 1.00 84.31 113 ALA A C 1
ATOM 919 O O . ALA A 1 113 ? 7.225 -12.502 -10.157 1.00 84.31 113 ALA A O 1
ATOM 920 N N . LEU A 1 114 ? 6.464 -13.252 -12.127 1.00 82.62 114 LEU A N 1
ATOM 921 C CA . LEU A 1 114 ? 5.229 -12.468 -12.103 1.00 82.62 114 LEU A CA 1
ATOM 922 C C . LEU A 1 114 ? 4.389 -12.737 -10.841 1.00 82.62 114 LEU A C 1
ATOM 924 O O . LEU A 1 114 ? 3.924 -11.798 -10.188 1.00 82.62 114 LEU A O 1
ATOM 928 N N . VAL A 1 115 ? 4.233 -14.006 -10.440 1.00 85.25 115 VAL A N 1
ATOM 929 C CA . VAL A 1 115 ? 3.506 -14.385 -9.211 1.00 85.25 115 VAL A CA 1
ATOM 930 C C . VAL A 1 115 ? 4.217 -13.865 -7.965 1.00 85.25 115 VAL A C 1
ATOM 932 O O . VAL A 1 115 ? 3.582 -13.245 -7.109 1.00 85.25 115 VAL A O 1
ATOM 935 N N . ALA A 1 116 ? 5.527 -14.090 -7.859 1.00 84.19 116 ALA A N 1
ATOM 936 C CA . ALA A 1 116 ? 6.308 -13.660 -6.705 1.00 84.19 116 ALA A CA 1
ATOM 937 C C . ALA A 1 116 ? 6.309 -12.128 -6.551 1.00 84.19 116 ALA A C 1
ATOM 939 O O . ALA A 1 116 ? 6.064 -11.617 -5.457 1.00 84.19 116 ALA A O 1
ATOM 940 N N . GLY A 1 117 ? 6.505 -11.394 -7.651 1.00 83.31 117 GLY A N 1
ATOM 941 C CA . GLY A 1 117 ? 6.463 -9.932 -7.668 1.00 83.31 117 GLY A CA 1
ATOM 942 C C . GLY A 1 117 ? 5.084 -9.383 -7.302 1.00 83.31 117 GLY A C 1
ATOM 943 O O . GLY A 1 117 ? 4.985 -8.504 -6.449 1.00 83.31 117 GLY A O 1
ATOM 944 N N . THR A 1 118 ? 4.015 -9.971 -7.852 1.00 84.38 118 THR A N 1
ATOM 945 C CA . THR A 1 118 ? 2.626 -9.611 -7.512 1.00 84.38 118 THR A CA 1
ATOM 946 C C . THR A 1 118 ? 2.345 -9.775 -6.022 1.00 84.38 118 THR A C 1
ATOM 948 O O . THR A 1 118 ? 1.726 -8.908 -5.408 1.00 84.38 118 THR A O 1
ATOM 951 N N . LEU A 1 119 ? 2.813 -10.870 -5.415 1.00 84.50 119 LEU A N 1
ATOM 952 C CA . LEU A 1 119 ? 2.593 -11.125 -3.995 1.00 84.50 119 LEU A CA 1
ATOM 953 C C . LEU A 1 119 ? 3.301 -10.089 -3.114 1.00 84.50 119 LEU A C 1
ATOM 955 O O . LEU A 1 119 ? 2.692 -9.565 -2.182 1.00 84.50 119 LEU A O 1
ATOM 959 N N . VAL A 1 120 ? 4.569 -9.781 -3.406 1.00 81.69 120 VAL A N 1
ATOM 960 C CA . VAL A 1 120 ? 5.326 -8.761 -2.661 1.00 81.69 120 VAL A CA 1
ATOM 961 C C . VAL A 1 120 ? 4.662 -7.399 -2.793 1.00 81.69 120 VAL A C 1
ATOM 963 O O . VAL A 1 120 ? 4.423 -6.741 -1.780 1.00 81.69 120 VAL A O 1
ATOM 966 N N . HIS A 1 121 ? 4.319 -7.012 -4.021 1.00 83.50 121 HIS A N 1
ATOM 967 C CA . HIS A 1 121 ? 3.608 -5.773 -4.314 1.00 83.50 121 HIS A CA 1
ATOM 968 C C . HIS A 1 121 ? 2.327 -5.644 -3.501 1.00 83.50 121 HIS A C 1
ATOM 970 O O . HIS A 1 121 ? 2.135 -4.685 -2.749 1.00 83.50 121 HIS A O 1
ATOM 976 N N . PHE A 1 122 ? 1.483 -6.667 -3.583 1.00 85.94 122 PHE A N 1
ATOM 977 C CA . PHE A 1 122 ? 0.226 -6.685 -2.870 1.00 85.94 122 PHE A CA 1
ATOM 978 C C . PHE A 1 122 ? 0.431 -6.559 -1.357 1.00 85.94 122 PHE A C 1
ATOM 980 O O . PHE A 1 122 ? -0.238 -5.755 -0.710 1.00 85.94 122 PHE A O 1
ATOM 987 N N . LEU A 1 123 ? 1.367 -7.318 -0.779 1.00 84.19 123 LEU A N 1
ATOM 988 C CA . LEU A 1 123 ? 1.625 -7.274 0.659 1.00 84.19 123 LEU A CA 1
ATOM 989 C C . LEU A 1 123 ? 2.169 -5.912 1.107 1.00 84.19 123 LEU A C 1
ATOM 991 O O . LEU A 1 123 ? 1.789 -5.428 2.178 1.00 84.19 123 LEU A O 1
ATOM 995 N N . GLN A 1 124 ? 3.008 -5.268 0.291 1.00 82.62 124 GLN A N 1
ATOM 996 C CA . GLN A 1 124 ? 3.458 -3.899 0.526 1.00 82.62 124 GLN A CA 1
ATOM 997 C C . GLN A 1 124 ? 2.262 -2.943 0.513 1.00 82.62 124 GLN A C 1
ATOM 999 O O . GLN A 1 124 ? 1.988 -2.323 1.540 1.00 82.62 124 GLN A O 1
ATOM 1004 N N . GLY A 1 125 ? 1.483 -2.888 -0.571 1.00 87.62 125 GLY A N 1
ATOM 1005 C CA . GLY A 1 125 ? 0.290 -2.039 -0.665 1.00 87.62 125 GLY A CA 1
ATOM 1006 C C . GLY A 1 125 ? -0.689 -2.260 0.494 1.00 87.62 125 GLY A C 1
ATOM 1007 O O . GLY A 1 125 ? -1.184 -1.308 1.106 1.00 87.62 125 GLY A O 1
ATOM 1008 N N . TRP A 1 126 ? -0.916 -3.524 0.851 1.00 89.62 126 TRP A N 1
ATOM 1009 C CA . TRP A 1 126 ? -1.821 -3.925 1.925 1.00 89.62 126 TRP A CA 1
ATOM 1010 C C . TRP A 1 126 ? -1.353 -3.423 3.289 1.00 89.62 126 TRP A C 1
ATOM 1012 O O . TRP A 1 126 ? -2.147 -2.867 4.050 1.00 89.62 126 TRP A O 1
ATOM 1022 N N . SER A 1 127 ? -0.059 -3.543 3.585 1.00 89.00 127 SER A N 1
ATOM 1023 C CA . SER A 1 127 ? 0.530 -3.041 4.830 1.00 89.00 127 SER A CA 1
ATOM 1024 C C . SER A 1 127 ? 0.400 -1.518 4.980 1.00 89.00 127 SER A C 1
ATOM 1026 O O . SER A 1 127 ? 0.120 -1.012 6.072 1.00 89.00 127 SER A O 1
ATOM 1028 N N . LEU A 1 128 ? 0.519 -0.783 3.870 1.00 89.31 128 LEU A N 1
ATOM 1029 C CA . LEU A 1 128 ? 0.408 0.675 3.822 1.00 89.31 128 LEU A CA 1
ATOM 1030 C C . LEU A 1 128 ? -1.023 1.113 4.088 1.00 89.31 128 LEU A C 1
ATOM 1032 O O . LEU A 1 128 ? -1.276 1.929 4.976 1.00 89.31 128 LEU A O 1
ATOM 1036 N N . ALA A 1 129 ? -1.974 0.506 3.377 1.00 93.12 129 ALA A N 1
ATOM 1037 C CA . ALA A 1 129 ? -3.391 0.750 3.599 1.00 93.12 129 ALA A CA 1
ATOM 1038 C C . ALA A 1 129 ? -3.807 0.384 5.034 1.00 93.12 129 ALA A C 1
ATOM 1040 O O . ALA A 1 129 ? -4.555 1.122 5.675 1.00 93.12 129 ALA A O 1
ATOM 1041 N N . LEU A 1 130 ? -3.283 -0.717 5.583 1.00 92.25 130 LEU A N 1
ATOM 1042 C CA . LEU A 1 130 ? -3.532 -1.125 6.965 1.00 92.25 130 LEU A CA 1
ATOM 1043 C C . LEU A 1 130 ? -3.019 -0.088 7.977 1.00 92.25 130 LEU A C 1
ATOM 1045 O O . LEU A 1 130 ? -3.700 0.196 8.968 1.00 92.25 130 LEU A O 1
ATOM 1049 N N . GLY A 1 131 ? -1.8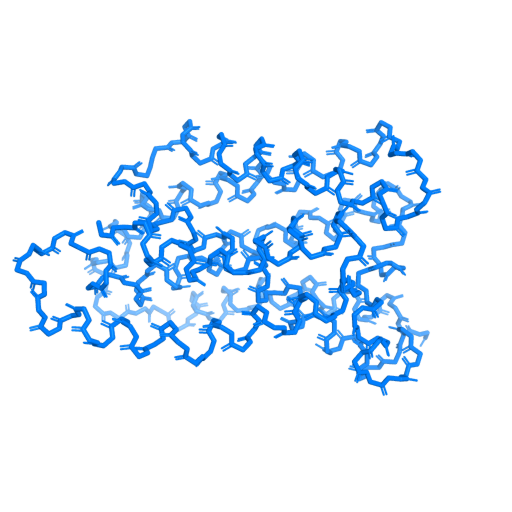60 0.514 7.702 1.00 91.00 131 GLY A N 1
ATOM 1050 C CA . GLY A 1 131 ? -1.270 1.587 8.500 1.00 91.00 131 GLY A CA 1
ATOM 1051 C C . GLY A 1 131 ? -2.214 2.760 8.726 1.00 91.00 131 GLY A C 1
ATOM 1052 O O . GLY A 1 131 ? -2.327 3.238 9.856 1.00 91.00 131 GLY A O 1
ATOM 1053 N N . PHE A 1 132 ? -2.968 3.162 7.698 1.00 93.00 132 PHE A N 1
ATOM 1054 C CA . PHE A 1 132 ? -3.967 4.230 7.801 1.00 93.00 132 PHE A CA 1
ATOM 1055 C C . PHE A 1 132 ? -5.019 3.909 8.871 1.00 93.00 132 PHE A C 1
ATOM 1057 O O . PHE A 1 132 ? -5.293 4.718 9.761 1.00 93.00 132 PHE A O 1
ATOM 1064 N N . TYR A 1 133 ? -5.584 2.702 8.824 1.00 91.69 133 TYR A N 1
ATOM 1065 C CA . TYR A 1 133 ? -6.645 2.307 9.747 1.00 91.69 133 TYR A CA 1
ATOM 1066 C C . TYR A 1 133 ? -6.161 2.152 11.190 1.00 91.69 133 TYR A C 1
ATOM 1068 O O . TYR A 1 133 ? -6.915 2.423 12.129 1.00 91.69 133 TYR A O 1
ATOM 1076 N N . VAL A 1 134 ? -4.903 1.744 11.369 1.00 90.94 134 VAL A N 1
ATOM 1077 C CA . VAL A 1 134 ? -4.259 1.622 12.680 1.00 90.94 134 VAL A CA 1
ATOM 1078 C C . VAL A 1 134 ? -3.908 2.993 13.263 1.00 90.94 134 VAL A C 1
ATOM 1080 O O . VAL A 1 134 ? -4.177 3.254 14.444 1.00 90.94 134 VAL A O 1
ATOM 1083 N N . LEU A 1 135 ? -3.311 3.870 12.452 1.00 90.31 135 LEU A N 1
ATOM 1084 C CA . LEU A 1 135 ? -2.778 5.154 12.895 1.00 90.31 135 LEU A CA 1
ATOM 1085 C C . LEU A 1 135 ? -3.897 6.115 13.293 1.00 90.31 135 LEU A C 1
ATOM 1087 O O . LEU A 1 135 ? -3.890 6.652 14.403 1.00 90.31 135 LEU A O 1
ATOM 1091 N N . PHE A 1 136 ? -4.887 6.295 12.420 1.00 88.00 136 PHE A N 1
ATOM 1092 C CA . PHE A 1 136 ? -5.917 7.303 12.618 1.00 88.00 136 PHE A CA 1
ATOM 1093 C C . PHE A 1 136 ? -7.060 6.773 13.489 1.00 88.00 136 PHE A C 1
ATOM 1095 O O . PHE A 1 136 ? -7.620 5.701 13.263 1.00 88.00 136 PHE A O 1
ATOM 1102 N N . ALA A 1 137 ? -7.413 7.534 14.527 1.00 83.38 137 ALA A N 1
ATOM 1103 C CA . ALA A 1 137 ? -8.600 7.259 15.338 1.00 83.38 137 ALA A CA 1
ATOM 1104 C C . ALA A 1 137 ? -9.893 7.620 14.592 1.00 83.38 137 ALA A C 1
ATOM 1106 O O . ALA A 1 137 ? -10.915 6.967 14.785 1.00 83.38 137 ALA A O 1
ATOM 1107 N N . HIS A 1 138 ? -9.816 8.629 13.721 1.00 86.81 138 HIS A N 1
ATOM 1108 C CA . HIS A 1 138 ? -10.893 9.062 12.844 1.00 86.81 138 HIS A CA 1
ATOM 1109 C C . HIS A 1 138 ? -10.441 8.955 11.391 1.00 86.81 138 HIS A C 1
ATOM 1111 O O . HIS A 1 138 ? -9.513 9.642 10.965 1.00 86.81 138 HIS A O 1
ATOM 1117 N N . HIS A 1 139 ? -11.113 8.109 10.618 1.00 91.25 139 HIS A N 1
ATOM 1118 C CA . HIS A 1 139 ? -10.776 7.863 9.217 1.00 91.25 139 HIS A CA 1
ATOM 1119 C C . HIS A 1 139 ? -11.467 8.884 8.307 1.00 91.25 139 HIS A C 1
ATOM 1121 O O . HIS A 1 139 ? -12.471 8.592 7.657 1.00 91.25 139 HIS A O 1
ATOM 1127 N N . VAL A 1 140 ? -10.959 10.116 8.309 1.00 93.94 140 VAL A N 1
ATOM 1128 C CA . VAL A 1 140 ? -11.469 11.230 7.491 1.00 93.94 140 VAL A CA 1
ATOM 1129 C C . VAL A 1 140 ? -10.682 11.382 6.189 1.00 93.94 140 VAL A C 1
ATOM 1131 O O . VAL A 1 140 ? -9.502 11.041 6.133 1.00 93.94 140 VAL A O 1
ATOM 1134 N N . LEU A 1 141 ? -11.324 11.928 5.150 1.00 94.94 141 LEU A N 1
ATOM 1135 C CA . LEU A 1 141 ? -10.724 12.067 3.820 1.00 94.94 141 LEU A CA 1
ATOM 1136 C C . LEU A 1 141 ? -9.414 12.876 3.828 1.00 94.94 141 LEU A C 1
ATOM 1138 O O . LEU A 1 141 ? -8.447 12.389 3.250 1.00 94.94 141 LEU A O 1
ATOM 1142 N N . PRO A 1 142 ? -9.305 14.031 4.521 1.00 96.75 142 PRO A N 1
ATOM 1143 C CA . PRO A 1 142 ? -8.039 14.763 4.573 1.00 96.75 142 PRO A CA 1
ATOM 1144 C C . PRO A 1 142 ? -6.895 13.946 5.182 1.00 96.75 142 PRO A C 1
ATOM 1146 O O . PRO A 1 142 ? -5.772 14.013 4.700 1.00 96.75 142 PRO A O 1
ATOM 1149 N N . GLY A 1 143 ? -7.181 13.128 6.202 1.00 95.19 143 GLY A N 1
ATOM 1150 C CA . GLY A 1 143 ? -6.185 12.245 6.811 1.00 95.19 143 GLY A CA 1
ATOM 1151 C C . GLY A 1 143 ? -5.744 11.130 5.862 1.00 95.19 143 GLY A C 1
ATOM 1152 O O . GLY A 1 143 ? -4.553 10.846 5.764 1.00 95.19 143 GLY A O 1
ATOM 1153 N N . ALA A 1 144 ? -6.686 10.545 5.115 1.00 96.06 144 ALA A N 1
ATOM 1154 C CA . ALA A 1 144 ? -6.377 9.552 4.089 1.00 96.06 144 ALA A CA 1
ATOM 1155 C C . ALA A 1 144 ? -5.523 10.156 2.964 1.00 96.06 144 ALA A C 1
ATOM 1157 O O . ALA A 1 144 ? -4.508 9.575 2.594 1.00 96.06 144 ALA A O 1
ATOM 1158 N N . LEU A 1 145 ? -5.891 11.342 2.467 1.00 97.62 145 LEU A N 1
ATOM 1159 C CA . LEU A 1 145 ? -5.139 12.054 1.431 1.00 97.62 145 LEU A CA 1
ATOM 1160 C C . LEU A 1 145 ? -3.748 12.466 1.915 1.00 97.62 145 LEU A C 1
ATOM 1162 O O . LEU A 1 145 ? -2.786 12.290 1.181 1.00 97.62 145 LEU A O 1
ATOM 1166 N N . ALA A 1 146 ? -3.608 12.960 3.144 1.00 96.38 146 ALA A N 1
ATOM 1167 C CA . ALA A 1 146 ? -2.302 13.325 3.688 1.00 96.38 146 ALA A CA 1
ATOM 1168 C C . ALA A 1 146 ? -1.375 12.105 3.821 1.00 96.38 146 ALA A C 1
ATOM 1170 O O . ALA A 1 146 ? -0.202 12.183 3.465 1.00 96.38 146 ALA A O 1
ATOM 1171 N N . TYR A 1 147 ? -1.898 10.975 4.303 1.00 94.31 147 TYR A N 1
ATOM 1172 C CA . TYR A 1 147 ? -1.102 9.780 4.577 1.00 94.31 147 TYR A CA 1
ATOM 1173 C C . TYR A 1 147 ? -0.868 8.901 3.336 1.00 94.31 147 TYR A C 1
ATOM 1175 O O . TYR A 1 147 ? 0.276 8.661 2.956 1.00 94.31 147 TYR A O 1
ATOM 1183 N N . LEU A 1 148 ? -1.935 8.437 2.682 1.00 95.25 148 LEU A N 1
ATOM 1184 C CA . LEU A 1 148 ? -1.832 7.562 1.510 1.00 95.25 148 LEU A CA 1
ATOM 1185 C C . LEU A 1 148 ? -1.620 8.344 0.218 1.00 95.25 148 LEU A C 1
ATOM 1187 O O . LEU A 1 148 ? -0.952 7.835 -0.664 1.00 95.25 148 LEU A O 1
ATOM 1191 N N . GLY A 1 149 ? -2.167 9.555 0.098 1.00 95.62 149 GLY A N 1
ATOM 1192 C CA . GLY A 1 149 ? -2.043 10.369 -1.114 1.00 95.62 149 GLY A CA 1
ATOM 1193 C C . GLY A 1 149 ? -0.698 11.087 -1.199 1.00 95.62 149 GLY A C 1
ATOM 1194 O O . GLY A 1 149 ? 0.067 10.873 -2.131 1.00 95.62 149 GLY A O 1
ATOM 1195 N N . VAL A 1 150 ? -0.395 11.940 -0.221 1.00 94.94 150 VAL A N 1
ATOM 1196 C CA . VAL A 1 150 ? 0.772 12.833 -0.248 1.00 94.94 150 VAL A CA 1
ATOM 1197 C C . VAL A 1 150 ? 2.013 12.148 0.308 1.00 94.94 150 VAL A C 1
ATOM 1199 O O . VAL A 1 150 ? 2.999 12.013 -0.411 1.00 94.94 150 VAL A O 1
ATOM 1202 N N . PHE A 1 151 ? 1.980 11.705 1.568 1.00 92.50 151 PHE A N 1
ATOM 1203 C CA . PHE A 1 151 ? 3.156 11.129 2.223 1.00 92.50 151 PHE A CA 1
ATOM 1204 C C . PHE A 1 151 ? 3.688 9.916 1.456 1.00 92.50 151 PHE A C 1
ATOM 1206 O O . PHE A 1 151 ? 4.878 9.866 1.148 1.00 92.50 151 PHE A O 1
ATOM 1213 N N . LEU A 1 152 ? 2.814 8.981 1.079 1.00 90.38 152 LEU A N 1
ATOM 1214 C CA . LEU A 1 152 ? 3.243 7.800 0.339 1.00 90.38 152 LEU A CA 1
ATOM 1215 C C . LEU A 1 152 ? 3.759 8.136 -1.070 1.00 90.38 152 LEU A C 1
ATOM 1217 O O . LEU A 1 152 ? 4.764 7.564 -1.481 1.00 90.38 152 LEU A O 1
ATOM 1221 N N . THR A 1 153 ? 3.163 9.110 -1.770 1.00 91.88 153 THR A N 1
ATOM 1222 C CA . THR A 1 153 ? 3.705 9.614 -3.048 1.00 91.88 153 THR A CA 1
ATOM 1223 C C . THR A 1 153 ? 5.111 10.167 -2.878 1.00 91.88 153 THR A C 1
ATOM 1225 O O . THR A 1 153 ? 5.998 9.802 -3.643 1.00 91.88 153 THR A O 1
ATOM 1228 N N . VAL A 1 154 ? 5.336 11.011 -1.867 1.00 89.81 154 VAL A N 1
ATOM 1229 C CA . VAL A 1 154 ? 6.658 11.593 -1.598 1.00 89.81 154 VAL A CA 1
ATOM 1230 C C . VAL A 1 154 ? 7.677 10.493 -1.330 1.00 89.81 154 VAL A C 1
ATOM 1232 O O . VAL A 1 154 ? 8.734 10.481 -1.959 1.00 89.81 154 VAL A O 1
ATOM 1235 N N . VAL A 1 155 ? 7.355 9.541 -0.450 1.00 86.12 155 VAL A N 1
ATOM 1236 C CA . VAL A 1 155 ? 8.272 8.437 -0.149 1.00 86.12 155 VAL A CA 1
ATOM 1237 C C . VAL A 1 155 ? 8.543 7.597 -1.394 1.00 86.12 155 VAL A C 1
ATOM 1239 O O . VAL A 1 155 ? 9.700 7.304 -1.681 1.00 86.12 155 VAL A O 1
ATOM 1242 N N . TYR A 1 156 ? 7.512 7.250 -2.164 1.00 84.12 156 TYR A N 1
ATOM 1243 C CA . TYR A 1 156 ? 7.664 6.440 -3.369 1.00 84.12 156 TYR A CA 1
ATOM 1244 C C . TYR A 1 156 ? 8.536 7.132 -4.419 1.00 84.12 156 TYR A C 1
ATOM 1246 O O . TYR A 1 156 ? 9.431 6.505 -4.977 1.00 84.12 156 TYR A O 1
ATOM 1254 N N . VAL A 1 157 ? 8.324 8.429 -4.662 1.00 85.19 157 VAL A N 1
ATOM 1255 C CA . VAL A 1 157 ? 9.141 9.203 -5.606 1.00 85.19 157 VAL A CA 1
ATOM 1256 C C . VAL A 1 157 ? 10.596 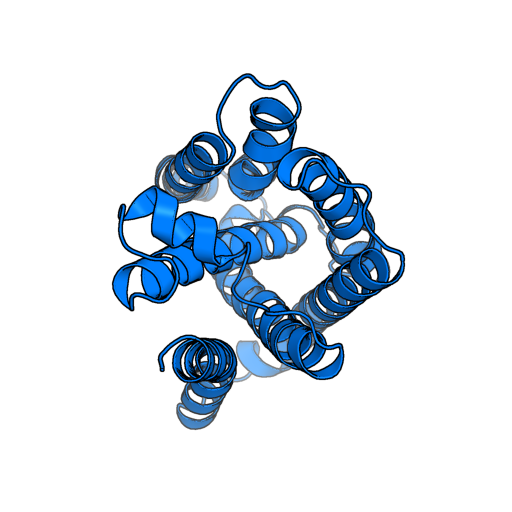9.244 -5.144 1.00 85.19 157 VAL A C 1
ATOM 1258 O O . VAL A 1 157 ? 11.475 8.953 -5.948 1.00 85.19 157 VAL A O 1
ATOM 1261 N N . VAL A 1 158 ? 10.858 9.530 -3.863 1.00 82.75 158 VAL A N 1
ATOM 1262 C CA . VAL A 1 158 ? 12.221 9.568 -3.300 1.00 82.75 158 VAL A CA 1
ATOM 1263 C C . VAL A 1 158 ? 12.918 8.210 -3.417 1.00 82.75 158 VAL A C 1
ATOM 1265 O O . VAL A 1 158 ? 14.053 8.142 -3.887 1.00 82.75 158 VAL A O 1
ATOM 1268 N N . LEU A 1 159 ? 12.235 7.124 -3.041 1.00 77.44 159 LEU A N 1
ATOM 1269 C CA . LEU A 1 159 ? 12.771 5.765 -3.155 1.00 77.44 159 LEU A CA 1
ATOM 1270 C C . LEU A 1 159 ? 13.043 5.388 -4.612 1.00 77.44 159 LEU A C 1
ATOM 1272 O O . LEU A 1 159 ? 14.077 4.795 -4.907 1.00 77.44 159 LEU A O 1
ATOM 1276 N N . PHE A 1 160 ? 12.144 5.754 -5.526 1.00 74.38 160 PHE A N 1
ATOM 1277 C CA . PHE A 1 160 ? 12.309 5.446 -6.938 1.00 74.38 160 PHE A CA 1
ATOM 1278 C C . PHE A 1 160 ? 13.479 6.199 -7.560 1.00 74.38 160 PHE A C 1
ATOM 1280 O O . PHE A 1 160 ? 14.190 5.596 -8.349 1.00 74.38 160 PHE A O 1
ATOM 1287 N N . VAL A 1 161 ? 13.732 7.463 -7.194 1.00 74.31 161 VAL A N 1
ATOM 1288 C CA . VAL A 1 161 ? 14.928 8.193 -7.666 1.00 74.31 161 VAL A CA 1
ATOM 1289 C C . VAL A 1 161 ? 16.189 7.394 -7.356 1.00 74.31 161 VAL A C 1
ATOM 1291 O O . VAL A 1 161 ? 17.052 7.235 -8.214 1.00 74.31 161 VAL A O 1
ATOM 1294 N N . ARG A 1 162 ? 16.267 6.867 -6.128 1.00 74.44 162 ARG A N 1
ATOM 1295 C CA . ARG A 1 162 ? 17.409 6.085 -5.657 1.00 74.44 162 ARG A CA 1
ATOM 1296 C C . ARG A 1 162 ? 17.506 4.725 -6.352 1.00 74.44 162 ARG A C 1
ATOM 1298 O O . ARG A 1 162 ? 18.596 4.333 -6.741 1.00 74.44 162 ARG A O 1
ATOM 1305 N N . TYR A 1 163 ? 16.376 4.042 -6.539 1.00 70.00 163 TYR A N 1
ATOM 1306 C CA . TYR A 1 163 ? 16.306 2.724 -7.188 1.00 70.00 163 TYR A CA 1
ATOM 1307 C C . TYR A 1 163 ? 16.593 2.755 -8.674 1.00 70.00 163 TYR A C 1
ATOM 1309 O O . TYR A 1 163 ? 17.306 1.910 -9.200 1.00 70.00 163 TYR A O 1
ATOM 1317 N N . ALA A 1 164 ? 16.041 3.748 -9.344 1.00 68.50 164 ALA A N 1
ATOM 1318 C CA . ALA A 1 164 ? 16.164 3.925 -10.769 1.00 68.50 164 ALA A CA 1
ATOM 1319 C C . ALA A 1 164 ? 17.512 4.493 -11.215 1.00 68.50 164 ALA A C 1
ATOM 1321 O O . ALA A 1 164 ? 17.731 4.574 -12.422 1.00 68.50 164 ALA A O 1
ATOM 1322 N N . ASP A 1 165 ? 18.301 5.005 -10.265 1.00 66.19 165 ASP A N 1
ATOM 1323 C CA . ASP A 1 165 ? 19.427 5.915 -10.498 1.00 66.19 165 ASP A CA 1
ATOM 1324 C C . ASP A 1 165 ? 19.102 6.985 -11.561 1.00 66.19 165 ASP A C 1
ATOM 1326 O O . ASP A 1 165 ? 19.867 7.283 -12.475 1.00 66.19 165 ASP A O 1
ATOM 1330 N N . SER A 1 166 ? 17.875 7.517 -11.504 1.00 65.44 166 SER A N 1
ATOM 1331 C CA . SER A 1 166 ? 17.350 8.431 -12.520 1.00 65.44 166 SER A CA 1
ATOM 1332 C C . SER A 1 166 ? 16.414 9.451 -11.894 1.00 65.44 166 SER A C 1
ATOM 1334 O O . SER A 1 166 ? 15.644 9.126 -10.984 1.00 65.44 166 SER A O 1
ATOM 1336 N N . SER A 1 167 ? 16.438 10.683 -12.404 1.00 71.81 167 SER A N 1
ATOM 1337 C CA . SER A 1 167 ? 15.492 11.701 -11.962 1.00 71.81 167 SER A CA 1
ATOM 1338 C C . SER A 1 167 ? 14.060 11.327 -12.374 1.00 71.81 167 SER A C 1
ATOM 1340 O O . SER A 1 167 ? 13.815 11.002 -13.537 1.00 71.81 167 SER A O 1
ATOM 1342 N N . PRO A 1 168 ? 13.091 11.393 -11.448 1.00 74.31 168 PRO A N 1
ATOM 1343 C CA . PRO A 1 168 ? 11.699 11.109 -11.746 1.00 74.31 168 PRO A CA 1
ATOM 1344 C C . PRO A 1 168 ? 11.179 12.154 -12.731 1.00 74.31 168 PRO A C 1
ATOM 1346 O O . PRO A 1 168 ? 11.290 13.358 -12.500 1.00 74.31 168 PRO A O 1
ATOM 1349 N N . THR A 1 169 ? 10.598 11.698 -13.837 1.00 83.81 169 THR A N 1
ATOM 1350 C CA . THR A 1 169 ? 9.955 12.593 -14.802 1.00 83.81 169 THR A CA 1
ATOM 1351 C C . THR A 1 169 ? 8.660 13.160 -14.219 1.00 83.81 169 THR A C 1
ATOM 1353 O O . THR A 1 169 ? 8.033 12.551 -13.349 1.00 83.81 169 THR A O 1
ATOM 1356 N N . VAL A 1 170 ? 8.204 14.305 -14.737 1.00 86.44 170 VAL A N 1
ATOM 1357 C CA . VAL A 1 170 ? 6.895 14.881 -14.367 1.00 86.44 170 VAL A CA 1
ATOM 1358 C C . VAL A 1 170 ? 5.770 13.868 -14.594 1.00 86.44 170 VAL A C 1
ATOM 1360 O O . VAL A 1 170 ? 4.887 13.716 -13.753 1.00 86.44 170 VAL A O 1
ATOM 1363 N N . LEU A 1 171 ? 5.843 13.117 -15.697 1.00 85.94 171 LEU A N 1
ATOM 1364 C CA . LEU A 1 171 ? 4.884 12.064 -16.016 1.00 85.94 171 LEU A CA 1
ATOM 1365 C C . LEU A 1 171 ? 4.887 10.946 -14.964 1.00 85.94 171 LEU A C 1
ATOM 1367 O O . LEU A 1 171 ? 3.824 10.493 -14.549 1.00 85.94 171 LEU A O 1
ATOM 1371 N N . PHE A 1 172 ? 6.063 10.521 -14.497 1.00 83.62 172 PHE A N 1
ATOM 1372 C CA . PHE A 1 172 ? 6.171 9.526 -13.432 1.00 83.62 172 PHE A CA 1
ATOM 1373 C C . PHE A 1 172 ? 5.584 10.039 -12.111 1.00 83.62 172 PHE A C 1
ATOM 1375 O O . PHE A 1 172 ? 4.788 9.340 -11.488 1.00 83.62 172 PHE A O 1
ATOM 1382 N N . MET A 1 173 ? 5.910 11.273 -11.709 1.00 87.38 173 MET A N 1
ATOM 1383 C CA . MET A 1 173 ? 5.344 11.881 -10.499 1.00 87.38 173 MET A CA 1
ATOM 1384 C C . MET A 1 173 ? 3.816 11.962 -10.567 1.00 87.38 173 MET A C 1
ATOM 1386 O O . MET A 1 173 ? 3.146 11.642 -9.587 1.00 87.38 173 MET A O 1
ATOM 1390 N N . TYR A 1 174 ? 3.267 12.339 -11.727 1.00 89.94 174 TYR A N 1
ATOM 1391 C CA . TYR A 1 174 ? 1.825 12.351 -11.964 1.00 89.94 174 TYR A CA 1
ATOM 1392 C C . TYR A 1 174 ? 1.209 10.958 -11.804 1.00 89.94 174 TYR A C 1
ATOM 1394 O O . TYR A 1 174 ? 0.246 10.819 -11.053 1.00 89.94 174 TYR A O 1
ATOM 1402 N N . LYS A 1 175 ? 1.780 9.927 -12.449 1.00 87.88 175 LYS A N 1
ATOM 1403 C CA . LYS A 1 175 ? 1.298 8.538 -12.334 1.00 87.88 175 LYS A CA 1
ATOM 1404 C C . LYS A 1 175 ? 1.250 8.103 -10.870 1.00 87.88 175 LYS A C 1
ATOM 1406 O O . LYS A 1 175 ? 0.205 7.699 -10.379 1.00 87.88 175 LYS A O 1
ATOM 1411 N N . VAL A 1 176 ? 2.350 8.293 -10.143 1.00 88.69 176 VAL A N 1
ATOM 1412 C CA . VAL A 1 176 ? 2.445 7.926 -8.724 1.00 88.69 176 VAL A CA 1
ATOM 1413 C C . VAL A 1 176 ? 1.424 8.686 -7.871 1.00 88.69 176 VAL A C 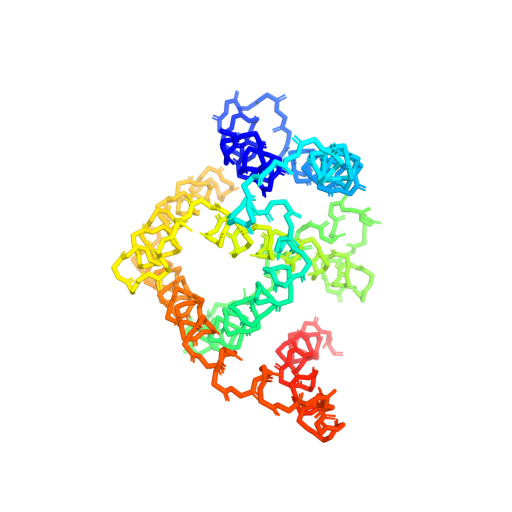1
ATOM 1415 O O . VAL A 1 176 ? 0.752 8.077 -7.041 1.00 88.69 176 VAL A O 1
ATOM 1418 N N . ALA A 1 177 ? 1.281 9.999 -8.069 1.00 92.62 177 ALA A N 1
ATOM 1419 C CA . ALA A 1 177 ? 0.313 10.808 -7.330 1.00 92.62 177 ALA A CA 1
ATOM 1420 C C . ALA A 1 177 ? -1.136 10.388 -7.620 1.00 92.62 177 ALA A C 1
ATOM 1422 O O . ALA A 1 177 ? -1.960 10.341 -6.706 1.00 92.62 177 ALA A O 1
ATOM 1423 N N . TRP A 1 178 ? -1.439 10.060 -8.877 1.00 94.44 178 TRP A N 1
ATOM 1424 C CA . TRP A 1 178 ? -2.747 9.584 -9.315 1.00 94.44 178 TRP A CA 1
ATOM 1425 C C . TRP A 1 178 ? -3.133 8.274 -8.624 1.00 94.44 178 TRP A C 1
ATOM 1427 O O . TRP A 1 178 ? -4.217 8.174 -8.045 1.00 94.44 178 TRP A O 1
ATOM 1437 N N . ASP A 1 179 ? -2.227 7.299 -8.614 1.00 92.62 179 ASP A N 1
ATOM 1438 C CA . ASP A 1 179 ? -2.489 5.984 -8.028 1.00 92.62 179 ASP A CA 1
ATOM 1439 C C . ASP A 1 179 ? -2.747 6.093 -6.514 1.00 92.62 179 ASP A C 1
ATOM 1441 O O . ASP A 1 179 ? -3.722 5.559 -5.976 1.00 92.62 179 ASP A O 1
ATOM 1445 N N . HIS A 1 180 ? -1.906 6.860 -5.818 1.00 95.44 180 HIS A N 1
ATOM 1446 C CA . HIS A 1 180 ? -2.018 7.101 -4.381 1.00 95.44 180 HIS A CA 1
ATOM 1447 C C . HIS A 1 180 ? -3.245 7.935 -3.997 1.00 95.44 180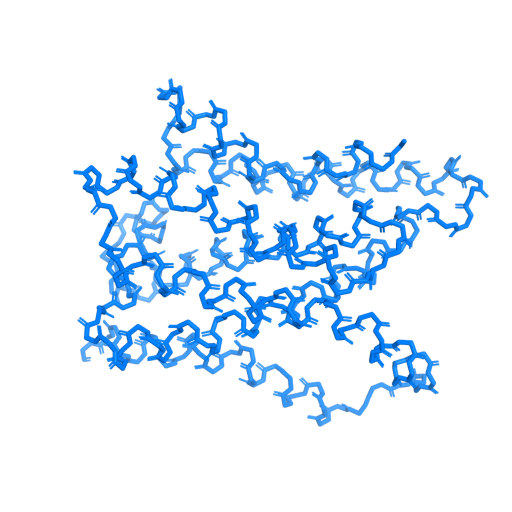 HIS A C 1
ATOM 1449 O O . HIS A 1 180 ? -3.845 7.705 -2.943 1.00 95.44 180 HIS A O 1
ATOM 1455 N N . PHE A 1 181 ? -3.664 8.875 -4.849 1.00 97.44 181 PHE A N 1
ATOM 1456 C CA . PHE A 1 181 ? -4.909 9.615 -4.660 1.00 97.44 181 PHE A CA 1
ATOM 1457 C C . PHE A 1 181 ? -6.111 8.664 -4.624 1.00 97.44 181 PHE A C 1
ATOM 1459 O O . PHE A 1 181 ? -6.902 8.701 -3.677 1.00 97.44 181 PHE A O 1
ATOM 1466 N N . TRP A 1 182 ? -6.228 7.765 -5.603 1.00 97.06 182 TRP A N 1
ATOM 1467 C CA . TRP A 1 182 ? -7.335 6.810 -5.652 1.00 97.06 182 TRP A CA 1
ATOM 1468 C C . TRP A 1 182 ? -7.276 5.779 -4.527 1.00 97.06 182 TRP A C 1
ATOM 1470 O O . TRP A 1 182 ? -8.311 5.467 -3.933 1.00 97.06 182 TRP A O 1
ATOM 1480 N N . MET A 1 183 ? -6.076 5.331 -4.152 1.00 96.44 183 MET A N 1
ATOM 1481 C CA . MET A 1 183 ? -5.868 4.502 -2.964 1.00 96.44 183 MET A CA 1
ATOM 1482 C C . MET A 1 183 ? -6.387 5.197 -1.693 1.00 96.44 183 MET A C 1
ATOM 1484 O O . MET A 1 183 ? -7.108 4.591 -0.898 1.00 96.44 183 MET A O 1
ATOM 1488 N N . ALA A 1 184 ? -6.078 6.484 -1.509 1.00 97.12 184 ALA A N 1
ATOM 1489 C CA . ALA A 1 184 ? -6.538 7.275 -0.370 1.00 97.12 184 ALA A CA 1
ATOM 1490 C C . ALA A 1 184 ? -8.066 7.446 -0.347 1.00 97.12 184 ALA A C 1
ATOM 1492 O O . ALA A 1 184 ? -8.699 7.261 0.699 1.00 97.12 184 ALA A O 1
ATOM 1493 N N . VAL A 1 185 ? -8.670 7.763 -1.497 1.00 96.88 185 VAL A N 1
ATOM 1494 C CA . VAL A 1 185 ? -10.129 7.894 -1.639 1.00 96.88 185 VAL A CA 1
ATOM 1495 C C . VAL A 1 185 ? -10.821 6.574 -1.308 1.00 96.88 185 VAL A C 1
ATOM 1497 O O . VAL A 1 185 ? -11.772 6.567 -0.524 1.00 96.88 185 VAL A O 1
ATOM 1500 N N . ALA A 1 186 ? -10.320 5.453 -1.832 1.00 95.00 186 ALA A N 1
ATOM 1501 C CA . ALA A 1 186 ? -10.843 4.126 -1.531 1.00 95.00 186 ALA A CA 1
ATOM 1502 C C . ALA A 1 186 ? -10.716 3.789 -0.038 1.00 95.00 186 ALA A C 1
ATOM 1504 O O . ALA A 1 186 ? -11.671 3.301 0.571 1.00 95.00 186 ALA A O 1
ATOM 1505 N N . ALA A 1 187 ? -9.579 4.113 0.586 1.00 94.69 187 ALA A N 1
ATOM 1506 C CA . ALA A 1 187 ? -9.360 3.845 2.004 1.00 94.69 187 ALA A CA 1
ATOM 1507 C C . ALA A 1 187 ? -10.353 4.592 2.901 1.00 94.69 187 ALA A C 1
ATOM 1509 O O . ALA A 1 187 ? -10.900 4.016 3.849 1.00 94.69 187 ALA A O 1
ATOM 1510 N N . TRP A 1 188 ? -10.630 5.853 2.571 1.00 94.88 188 TRP A N 1
ATOM 1511 C CA . TRP A 1 188 ? -11.660 6.650 3.227 1.00 94.88 188 TRP A CA 1
ATOM 1512 C C . TRP A 1 188 ? -13.076 6.126 2.949 1.00 94.88 188 TRP A C 1
ATOM 1514 O O . TRP A 1 188 ? -13.883 6.002 3.872 1.00 94.88 188 TRP A O 1
ATOM 1524 N N . ALA A 1 189 ? -13.394 5.785 1.699 1.00 92.50 189 ALA A N 1
ATOM 1525 C CA . ALA A 1 189 ? -14.716 5.290 1.327 1.00 92.50 189 ALA A CA 1
ATOM 1526 C C . ALA A 1 189 ? -15.063 3.982 2.057 1.00 92.50 189 ALA A C 1
ATOM 1528 O O . ALA A 1 189 ? -16.206 3.794 2.481 1.00 92.50 189 ALA A O 1
ATOM 1529 N N . MET A 1 190 ? -14.074 3.111 2.283 1.00 89.25 190 MET A N 1
ATOM 1530 C CA . MET A 1 190 ? -14.274 1.837 2.974 1.00 89.25 190 MET A CA 1
ATOM 1531 C C . MET A 1 190 ? -14.774 1.987 4.408 1.00 89.25 190 MET A C 1
ATOM 1533 O O . MET A 1 190 ? -15.635 1.213 4.826 1.00 89.25 190 MET A O 1
ATOM 1537 N N . THR A 1 191 ? -14.319 2.993 5.157 1.00 82.50 191 THR A N 1
ATOM 1538 C CA . THR A 1 191 ? -14.801 3.188 6.536 1.00 82.50 191 THR A CA 1
ATOM 1539 C C . THR A 1 191 ? -16.259 3.631 6.576 1.00 82.50 191 THR A C 1
ATOM 1541 O O . THR A 1 191 ? -17.008 3.216 7.455 1.00 82.50 191 THR A O 1
ATOM 1544 N N . ARG A 1 192 ? -16.698 4.402 5.574 1.00 79.00 192 ARG A N 1
ATOM 1545 C CA . ARG A 1 192 ? -18.082 4.876 5.420 1.00 79.00 192 ARG A CA 1
ATOM 1546 C C . ARG A 1 192 ? -19.016 3.784 4.891 1.00 79.00 192 ARG A C 1
ATOM 1548 O O . ARG A 1 192 ? -20.159 3.671 5.336 1.00 79.00 192 ARG A O 1
ATOM 1555 N N . GLY A 1 193 ? -18.543 3.010 3.914 1.00 68.81 193 GLY A N 1
ATOM 1556 C CA . GLY A 1 193 ? -19.310 1.971 3.231 1.00 68.81 193 GLY A CA 1
ATOM 1557 C C . GLY A 1 193 ? -19.486 0.717 4.079 1.00 68.81 193 GLY A C 1
ATOM 1558 O O . GLY A 1 193 ? -20.589 0.180 4.161 1.00 68.81 193 GLY A O 1
ATOM 1559 N N . TYR A 1 194 ? -18.439 0.276 4.777 1.00 66.25 194 TYR A N 1
ATOM 1560 C CA . TYR A 1 194 ? -18.484 -0.961 5.554 1.00 66.25 194 TYR A CA 1
ATOM 1561 C C . TYR A 1 194 ? -19.424 -0.878 6.763 1.00 66.25 194 TYR A C 1
ATOM 1563 O O . TYR A 1 194 ? -20.184 -1.815 7.011 1.00 66.25 194 TYR A O 1
ATOM 1571 N N . GLU A 1 195 ? -19.433 0.241 7.496 1.00 61.72 195 GLU A N 1
ATOM 1572 C CA . GLU A 1 195 ? -20.365 0.423 8.620 1.00 61.72 195 GLU A CA 1
ATOM 1573 C C . GLU A 1 195 ? -21.830 0.358 8.173 1.00 61.72 195 GLU A C 1
ATOM 1575 O O . GLU A 1 195 ? -22.690 -0.139 8.899 1.00 61.72 195 GLU A O 1
ATOM 1580 N N . ARG A 1 196 ? -22.119 0.821 6.954 1.00 62.75 196 ARG A N 1
ATOM 1581 C CA . ARG A 1 196 ? -23.476 0.841 6.401 1.00 62.75 196 ARG A CA 1
ATOM 1582 C C . ARG A 1 196 ? -23.873 -0.480 5.753 1.00 62.75 196 ARG A C 1
ATOM 1584 O O . ARG A 1 196 ? -25.018 -0.894 5.896 1.00 62.75 196 ARG A O 1
ATOM 1591 N N . ILE A 1 197 ? -22.954 -1.128 5.043 1.00 60.22 197 ILE A N 1
ATOM 1592 C CA . ILE A 1 197 ? -23.251 -2.290 4.199 1.00 60.22 197 ILE A CA 1
ATOM 1593 C C . ILE A 1 197 ? -22.936 -3.588 4.943 1.00 60.22 197 ILE A C 1
ATOM 1595 O O . ILE A 1 197 ? -23.792 -4.459 5.053 1.00 60.22 197 ILE A O 1
ATOM 1599 N N . TRP A 1 198 ? -21.746 -3.715 5.521 1.00 57.31 198 TRP A N 1
ATOM 1600 C CA . TRP A 1 198 ? -21.262 -4.988 6.056 1.00 57.31 198 TRP A CA 1
ATOM 1601 C C . TRP A 1 198 ? -21.759 -5.284 7.470 1.00 57.31 198 TRP A C 1
ATOM 1603 O O . TRP A 1 198 ? -22.055 -6.428 7.792 1.00 57.31 198 TRP A O 1
ATOM 1613 N N . LEU A 1 199 ? -21.901 -4.266 8.327 1.00 59.19 199 LEU A N 1
ATOM 1614 C CA . LEU A 1 199 ? -22.464 -4.471 9.672 1.00 59.19 199 LEU A CA 1
ATOM 1615 C C . LEU A 1 199 ? -23.960 -4.808 9.640 1.00 59.19 199 LEU A C 1
ATOM 1617 O O . LEU A 1 199 ? -24.453 -5.482 10.542 1.00 59.19 199 LEU A O 1
ATOM 1621 N N . ARG A 1 200 ? -24.683 -4.347 8.611 1.00 61.00 200 ARG A N 1
ATOM 1622 C CA . ARG A 1 200 ? -26.121 -4.616 8.459 1.00 61.00 200 ARG A CA 1
ATOM 1623 C C . ARG A 1 200 ? -26.406 -6.001 7.886 1.00 61.00 200 ARG A C 1
ATOM 1625 O O . ARG A 1 200 ? -27.420 -6.599 8.233 1.00 61.00 200 ARG A O 1
ATOM 1632 N N . HIS A 1 201 ? -25.513 -6.530 7.056 1.00 58.00 201 HIS A N 1
ATOM 1633 C CA . HIS A 1 201 ? -25.693 -7.832 6.426 1.00 58.00 201 HIS A CA 1
ATOM 1634 C C . HIS A 1 201 ? -24.868 -8.882 7.177 1.00 58.00 201 HIS A C 1
ATOM 1636 O O . HIS A 1 201 ? -23.660 -8.990 7.002 1.00 58.00 201 HIS A O 1
ATOM 1642 N N . ARG A 1 202 ? -25.533 -9.698 8.013 1.00 60.06 202 ARG A N 1
ATOM 1643 C CA . ARG A 1 202 ? -24.901 -10.827 8.734 1.00 60.06 202 ARG A CA 1
ATOM 1644 C C . ARG A 1 202 ? -24.237 -11.853 7.803 1.00 60.06 202 ARG A C 1
ATOM 1646 O O . ARG A 1 202 ? -23.439 -12.661 8.269 1.00 60.06 202 ARG A O 1
ATOM 1653 N N . ARG A 1 203 ? -24.585 -11.847 6.514 1.00 66.31 203 ARG A N 1
ATOM 1654 C CA . ARG A 1 203 ? -23.993 -12.672 5.460 1.00 66.31 203 ARG A CA 1
ATOM 1655 C C . ARG A 1 203 ? -23.720 -11.791 4.253 1.00 66.31 203 ARG A C 1
ATOM 1657 O O . ARG A 1 203 ? -24.583 -11.013 3.858 1.00 66.31 203 ARG A O 1
ATOM 1664 N N . LEU A 1 204 ? -22.533 -11.926 3.683 1.00 68.94 204 LEU A N 1
ATOM 1665 C CA . LEU A 1 204 ? -22.206 -11.304 2.407 1.00 68.94 204 LEU A CA 1
ATOM 1666 C C . LEU A 1 204 ? -22.864 -12.094 1.296 1.00 68.94 204 LEU A C 1
ATOM 1668 O O . LEU A 1 204 ? -22.831 -13.324 1.330 1.00 68.94 204 LEU A O 1
ATOM 1672 N N . ASP A 1 205 ? -23.420 -11.393 0.314 1.00 76.38 205 ASP A N 1
ATOM 1673 C CA . ASP A 1 205 ? -23.841 -12.031 -0.924 1.00 76.38 205 ASP A CA 1
ATOM 1674 C C . ASP A 1 205 ? -22.598 -12.634 -1.606 1.00 76.38 205 ASP A C 1
ATOM 1676 O O . ASP A 1 205 ? -21.673 -11.882 -1.944 1.00 76.38 205 ASP A O 1
ATOM 1680 N N . PRO A 1 206 ? -22.545 -13.964 -1.817 1.00 79.31 206 PRO A N 1
ATOM 1681 C CA . PRO A 1 206 ? -21.438 -14.607 -2.512 1.00 79.31 206 PRO A CA 1
ATOM 1682 C C . PRO A 1 206 ? -21.137 -13.970 -3.871 1.00 79.31 206 PRO A C 1
ATOM 1684 O O . PRO A 1 206 ? -19.977 -13.901 -4.253 1.00 79.31 206 PRO A O 1
ATOM 1687 N N . ARG A 1 207 ? -22.144 -13.426 -4.570 1.00 80.88 207 ARG A N 1
ATOM 1688 C CA . ARG A 1 207 ? -21.962 -12.745 -5.861 1.00 80.88 207 ARG A CA 1
ATOM 1689 C C . ARG A 1 207 ? -21.132 -11.474 -5.731 1.00 80.88 207 ARG A C 1
ATOM 1691 O O . ARG A 1 207 ? -20.268 -11.232 -6.565 1.00 80.88 207 ARG A O 1
ATOM 1698 N N . LEU A 1 208 ? -21.360 -10.683 -4.681 1.00 74.62 208 LEU A N 1
ATOM 1699 C CA . LEU A 1 208 ? -20.568 -9.479 -4.405 1.00 74.62 208 LEU A CA 1
ATOM 1700 C C . LEU A 1 208 ? -19.133 -9.839 -4.024 1.00 74.62 208 LEU A C 1
ATOM 1702 O O . LEU A 1 208 ? -18.199 -9.141 -4.407 1.00 74.62 208 LEU A O 1
ATOM 1706 N N . VAL A 1 209 ? -18.957 -10.946 -3.301 1.00 77.69 209 VAL A N 1
ATOM 1707 C CA . VAL A 1 209 ? -17.633 -11.469 -2.956 1.00 77.69 209 VAL A CA 1
ATOM 1708 C C . VAL A 1 209 ? -16.898 -11.941 -4.215 1.00 77.69 209 VAL A C 1
ATOM 1710 O O . VAL A 1 209 ? -15.750 -11.557 -4.419 1.00 77.69 209 VAL A O 1
ATOM 1713 N N . THR A 1 210 ? -17.554 -12.705 -5.092 1.00 81.12 210 THR A N 1
ATOM 1714 C CA . THR A 1 210 ? -16.987 -13.144 -6.376 1.00 81.12 210 THR A CA 1
ATOM 1715 C C . THR A 1 210 ? -16.652 -11.963 -7.278 1.00 81.12 210 THR A C 1
ATOM 1717 O O . THR A 1 210 ? -15.555 -11.923 -7.823 1.00 81.12 210 THR A O 1
ATOM 1720 N N . LEU A 1 211 ? -17.550 -10.982 -7.406 1.00 80.50 211 LEU A N 1
ATOM 1721 C CA . LEU A 1 211 ? -17.298 -9.774 -8.191 1.00 80.50 211 LEU A CA 1
ATOM 1722 C C . LEU A 1 211 ? -16.115 -8.981 -7.624 1.00 80.50 211 LEU A C 1
ATOM 1724 O O . LEU A 1 211 ? -15.242 -8.567 -8.378 1.00 80.50 211 LEU A O 1
ATOM 1728 N N . GLY A 1 212 ? -16.045 -8.819 -6.301 1.00 79.00 212 GLY A N 1
ATOM 1729 C CA . GLY A 1 212 ? -14.918 -8.165 -5.638 1.00 79.00 212 GLY A CA 1
ATOM 1730 C C . GLY A 1 212 ? -13.594 -8.889 -5.887 1.00 79.00 212 GLY A C 1
ATOM 1731 O O . GLY A 1 212 ? -12.605 -8.244 -6.222 1.00 79.00 212 GLY A O 1
ATOM 1732 N N . MET A 1 213 ? -13.584 -10.223 -5.794 1.00 81.06 213 MET A N 1
ATOM 1733 C CA . MET A 1 213 ? -12.409 -11.031 -6.134 1.00 81.06 213 MET A CA 1
ATOM 1734 C C . MET A 1 213 ? -12.030 -10.896 -7.611 1.00 81.06 213 MET A C 1
ATOM 1736 O O . MET A 1 213 ? -10.855 -10.729 -7.915 1.00 81.06 213 MET A O 1
ATOM 1740 N N . ALA A 1 214 ? -13.002 -10.915 -8.524 1.00 83.75 214 ALA A N 1
ATOM 1741 C CA . ALA A 1 214 ? -12.750 -10.742 -9.950 1.00 83.75 214 ALA A CA 1
ATOM 1742 C C . ALA A 1 214 ? -12.137 -9.366 -10.248 1.00 83.75 214 ALA A C 1
ATOM 1744 O O . ALA A 1 214 ? -11.118 -9.295 -10.925 1.00 83.75 214 ALA A O 1
ATOM 1745 N N . CYS A 1 215 ? -12.687 -8.288 -9.681 1.00 82.00 215 CYS A N 1
ATOM 1746 C CA . CYS A 1 215 ? -12.127 -6.941 -9.816 1.00 82.00 215 CYS A CA 1
ATOM 1747 C C . CYS A 1 215 ? -10.720 -6.821 -9.218 1.00 82.00 215 CYS A C 1
ATOM 1749 O O . CYS A 1 215 ? -9.919 -6.035 -9.711 1.00 82.00 215 CYS A O 1
ATOM 1751 N N . TRP A 1 216 ? -10.420 -7.586 -8.166 1.00 81.44 216 TRP A N 1
ATOM 1752 C CA . TRP A 1 216 ? -9.099 -7.600 -7.542 1.00 81.44 216 TRP A CA 1
ATOM 1753 C C . TRP A 1 216 ? -8.065 -8.380 -8.366 1.00 81.44 216 TRP A C 1
ATOM 1755 O O . TRP A 1 216 ? -6.927 -7.946 -8.491 1.00 81.44 216 TRP A O 1
ATOM 1765 N N . VAL A 1 217 ? -8.457 -9.509 -8.961 1.00 84.44 217 VAL A N 1
ATOM 1766 C CA . VAL A 1 217 ? -7.560 -10.377 -9.743 1.00 84.44 217 VAL A CA 1
ATOM 1767 C C . VAL A 1 217 ? -7.375 -9.880 -11.183 1.00 84.44 217 VAL A C 1
ATOM 1769 O O . VAL A 1 217 ? -6.310 -10.076 -11.768 1.00 84.44 217 VAL A O 1
ATOM 1772 N N . ALA A 1 218 ? -8.381 -9.222 -11.766 1.00 86.38 218 ALA A N 1
ATOM 1773 C CA . ALA A 1 218 ? -8.381 -8.818 -13.173 1.00 86.38 218 ALA A CA 1
ATOM 1774 C C . ALA A 1 218 ? -7.178 -7.951 -13.598 1.00 86.38 218 ALA A C 1
ATOM 1776 O O . ALA A 1 218 ? -6.609 -8.253 -14.648 1.00 86.38 218 ALA A O 1
ATOM 1777 N N . PRO A 1 219 ? -6.733 -6.934 -12.829 1.00 81.44 219 PRO A N 1
ATOM 1778 C CA . PRO A 1 219 ? -5.569 -6.137 -13.208 1.00 81.44 219 PRO A CA 1
ATOM 1779 C C . PRO A 1 219 ? -4.293 -6.982 -13.314 1.00 81.44 219 PRO A C 1
ATOM 1781 O O . PRO A 1 219 ? -3.525 -6.822 -14.260 1.00 81.44 219 PRO A O 1
ATOM 1784 N N . PHE A 1 220 ? -4.102 -7.937 -12.399 1.00 81.00 220 PHE A N 1
ATOM 1785 C CA . PHE A 1 220 ? -2.959 -8.849 -12.433 1.00 81.00 220 PHE A CA 1
ATOM 1786 C C . PHE A 1 220 ? -3.031 -9.807 -13.615 1.00 81.00 220 PHE A C 1
ATOM 1788 O O . PHE A 1 220 ? -2.042 -9.968 -14.317 1.00 81.00 220 PHE A O 1
ATOM 1795 N N . LEU A 1 221 ? -4.200 -10.395 -13.888 1.00 85.12 221 LEU A N 1
ATOM 1796 C CA . LEU A 1 221 ? -4.372 -11.242 -15.072 1.00 85.12 221 LEU A CA 1
ATOM 1797 C C . LEU A 1 221 ? -4.077 -10.473 -16.359 1.00 85.12 221 LEU A C 1
ATOM 1799 O O . LEU A 1 221 ? -3.397 -10.995 -17.236 1.00 85.12 221 LEU A O 1
ATOM 1803 N N . PHE A 1 222 ? -4.543 -9.227 -16.455 1.00 84.25 222 PHE A N 1
ATOM 1804 C CA . PHE A 1 222 ? -4.233 -8.365 -17.587 1.00 84.25 222 PHE A CA 1
ATOM 1805 C C . PHE A 1 222 ? -2.724 -8.129 -17.718 1.00 84.25 222 PHE A C 1
ATOM 1807 O O . PHE A 1 222 ? -2.176 -8.327 -18.798 1.00 84.25 222 PHE A O 1
ATOM 1814 N N . ALA A 1 223 ? -2.037 -7.782 -16.625 1.00 78.25 223 ALA A N 1
ATOM 1815 C CA . ALA A 1 223 ? -0.588 -7.600 -16.637 1.00 78.25 223 ALA A CA 1
ATOM 1816 C C . ALA A 1 223 ? 0.163 -8.882 -17.039 1.00 78.25 223 ALA A C 1
ATOM 1818 O O . ALA A 1 223 ? 1.109 -8.803 -17.813 1.00 78.25 223 ALA A O 1
ATOM 1819 N N . PHE A 1 224 ? -0.281 -10.057 -16.583 1.00 84.38 224 PHE A N 1
ATOM 1820 C CA . PHE A 1 224 ? 0.317 -11.344 -16.953 1.00 84.38 224 PHE A CA 1
ATOM 1821 C C . PHE A 1 224 ? 0.153 -11.647 -18.443 1.00 84.38 224 PHE A C 1
ATOM 1823 O O . PHE A 1 224 ? 1.119 -12.039 -19.091 1.00 84.38 224 PHE A O 1
ATOM 1830 N N . VAL A 1 225 ? -1.050 -11.450 -18.991 1.00 84.56 225 VAL A N 1
ATOM 1831 C CA . VAL A 1 225 ? -1.325 -11.651 -20.425 1.00 84.56 225 VAL A CA 1
ATOM 1832 C C . VAL A 1 225 ? -0.483 -10.717 -21.284 1.00 84.56 225 VAL A C 1
ATOM 1834 O O . VAL A 1 225 ? -0.041 -11.102 -22.352 1.00 84.56 225 VAL A O 1
ATOM 1837 N N . GLN A 1 226 ? -0.265 -9.489 -20.829 1.00 81.88 226 GLN A N 1
ATOM 1838 C CA . GLN A 1 226 ? 0.509 -8.506 -21.577 1.00 81.88 226 GLN A CA 1
ATOM 1839 C C . GLN A 1 226 ? 2.033 -8.710 -21.425 1.00 81.88 226 GLN A C 1
ATOM 1841 O O . GLN A 1 226 ? 2.787 -8.321 -22.310 1.00 81.88 226 GLN A O 1
ATOM 1846 N N . ALA A 1 227 ? 2.487 -9.322 -20.325 1.00 75.19 227 ALA A N 1
ATOM 1847 C CA . ALA A 1 227 ? 3.899 -9.619 -20.070 1.00 75.19 227 ALA A CA 1
ATOM 1848 C C . ALA A 1 227 ? 4.378 -10.941 -20.694 1.00 75.19 227 ALA A C 1
ATOM 1850 O O . ALA A 1 227 ? 5.579 -11.123 -20.862 1.00 75.19 227 ALA A O 1
ATOM 1851 N N . THR A 1 228 ? 3.465 -11.866 -21.007 1.00 69.69 228 THR A N 1
ATOM 1852 C CA . THR A 1 228 ? 3.793 -13.152 -21.638 1.00 69.69 228 THR A CA 1
ATOM 1853 C C . THR A 1 228 ? 3.555 -13.068 -23.154 1.00 69.69 228 THR A C 1
ATOM 1855 O O . THR A 1 228 ? 2.504 -12.572 -23.554 1.00 69.69 228 THR A O 1
ATOM 1858 N N . PRO A 1 229 ? 4.525 -13.472 -23.998 1.00 59.84 229 PRO A N 1
ATOM 1859 C CA . PRO A 1 229 ? 4.424 -13.377 -25.458 1.00 59.84 229 PRO A CA 1
ATOM 1860 C C . PRO A 1 229 ? 3.382 -14.318 -26.079 1.00 59.84 229 PRO A C 1
ATOM 1862 O O . PRO A 1 229 ? 3.115 -15.398 -25.498 1.00 59.84 229 PRO A O 1
#